Protein AF-A0A935M4R1-F1 (afdb_monomer_lite)

Foldseek 3Di:
DDAWPFQPFLVLLLVDDFDWDKDAFPQKKKAKAFCDDPRHDFPFFWDQWDDDQAQLRQDAAPPVRHTDGHLWTKDKIASDPVLNVQVVCVVPVDPDCPVRNIDMDMFGHRGMFIAGECLDCSCVVSRTDLCLQANDSVSVNSVSNSCCSNCVPGFWHWWQHNGPRGHIMIMGTDGRDVVRLLVLVVVLVVLCVVLVVVPPDPVSVVVVVVSLVSLCSVCVVVVHDDPDSVRSVVVCVVVVSDDDDDDD

Radius of gyration: 20.14 Å; chains: 1; bounding box: 67×37×58 Å

Structure (mmCIF, N/CA/C/O backbone):
data_AF-A0A935M4R1-F1
#
_entry.id   AF-A0A935M4R1-F1
#
loop_
_atom_site.group_PDB
_atom_site.id
_atom_site.type_symbol
_atom_site.label_atom_id
_atom_site.label_alt_id
_atom_site.label_comp_id
_atom_site.label_asym_id
_atom_site.label_entity_id
_atom_site.label_seq_id
_atom_site.pdbx_PDB_ins_code
_atom_site.Cartn_x
_atom_site.Cartn_y
_atom_site.Cartn_z
_atom_site.occupancy
_atom_site.B_iso_or_equiv
_atom_site.auth_seq_id
_atom_site.auth_comp_id
_atom_site.auth_asym_id
_atom_site.auth_atom_id
_atom_site.pdbx_PDB_model_num
ATOM 1 N N . MET A 1 1 ? 23.756 2.280 -0.008 1.00 53.56 1 MET A N 1
ATOM 2 C CA . MET A 1 1 ? 22.535 1.456 -0.166 1.00 53.56 1 MET A CA 1
ATOM 3 C C . MET A 1 1 ? 22.376 1.133 -1.647 1.00 53.56 1 MET A C 1
ATOM 5 O O . MET A 1 1 ? 22.440 2.063 -2.447 1.00 53.56 1 MET A O 1
ATOM 9 N N . ALA A 1 2 ? 22.251 -0.143 -2.021 1.00 60.72 2 ALA A N 1
ATOM 10 C CA . ALA A 1 2 ? 22.110 -0.542 -3.423 1.00 60.72 2 ALA A CA 1
ATOM 11 C C . ALA A 1 2 ? 20.856 0.101 -4.042 1.00 60.72 2 ALA A C 1
ATOM 13 O O . ALA A 1 2 ? 19.785 0.131 -3.429 1.00 60.72 2 ALA A O 1
ATOM 14 N N . LYS A 1 3 ? 20.992 0.673 -5.239 1.00 65.12 3 LYS A N 1
ATOM 15 C CA . LYS A 1 3 ? 19.858 1.213 -5.992 1.00 65.12 3 LYS A CA 1
ATOM 16 C C . LYS A 1 3 ? 19.289 0.058 -6.834 1.00 65.12 3 LYS A C 1
ATOM 18 O O . LYS A 1 3 ? 20.068 -0.490 -7.612 1.00 65.12 3 LYS A O 1
ATOM 23 N N . PRO A 1 4 ? 17.994 -0.310 -6.724 1.00 71.81 4 PRO A N 1
ATOM 24 C CA . PRO A 1 4 ? 17.414 -1.316 -7.626 1.00 71.81 4 PRO A CA 1
ATOM 25 C C . PRO A 1 4 ? 17.609 -0.866 -9.072 1.00 71.81 4 PRO A C 1
ATOM 27 O O . PRO A 1 4 ? 17.628 0.346 -9.268 1.00 71.81 4 PRO A O 1
ATOM 30 N N . PRO A 1 5 ? 17.775 -1.747 -10.069 1.00 85.31 5 PRO A N 1
ATOM 31 C CA . PRO A 1 5 ? 17.855 -1.341 -11.475 1.00 85.31 5 PRO A CA 1
ATOM 32 C C . PRO A 1 5 ? 16.749 -0.334 -11.844 1.00 85.31 5 PRO A C 1
ATOM 34 O O . PRO A 1 5 ? 15.694 -0.343 -11.202 1.00 85.31 5 PRO A O 1
ATOM 37 N N . PRO A 1 6 ? 16.978 0.599 -12.787 1.00 92.00 6 PRO A N 1
ATOM 38 C CA . PRO A 1 6 ? 15.882 1.424 -13.290 1.00 92.00 6 PRO A CA 1
ATOM 39 C C . PRO A 1 6 ? 14.773 0.518 -13.841 1.00 92.00 6 PRO A C 1
ATOM 41 O O . PRO A 1 6 ? 15.064 -0.552 -14.374 1.00 92.00 6 PRO A O 1
ATOM 44 N N . SER A 1 7 ? 13.521 0.939 -13.679 1.00 93.75 7 SER A N 1
ATOM 45 C CA . SER A 1 7 ? 12.396 0.254 -14.312 1.00 93.75 7 SER A CA 1
ATOM 46 C C . SER A 1 7 ? 12.565 0.288 -15.836 1.00 93.75 7 SER A C 1
ATOM 48 O O . SER A 1 7 ? 13.010 1.316 -16.359 1.00 93.75 7 SER A O 1
ATOM 50 N N . PRO A 1 8 ? 12.231 -0.797 -16.557 1.00 94.75 8 PRO A N 1
ATOM 51 C CA . PRO A 1 8 ? 12.276 -0.816 -18.016 1.00 94.75 8 PRO A CA 1
ATOM 52 C C . PRO A 1 8 ? 11.119 -0.024 -18.658 1.00 94.75 8 PRO A C 1
ATOM 54 O O . PRO A 1 8 ? 11.062 0.074 -19.880 1.00 94.75 8 PRO A O 1
ATOM 57 N N . GLY A 1 9 ? 10.213 0.542 -17.851 1.00 96.81 9 GLY A N 1
ATOM 58 C CA . GLY A 1 9 ? 9.034 1.278 -18.302 1.00 96.81 9 GLY A CA 1
ATOM 59 C C . GLY A 1 9 ? 7.798 0.390 -18.444 1.00 96.81 9 GLY A C 1
ATOM 60 O O . GLY A 1 9 ? 7.891 -0.820 -18.666 1.00 96.81 9 GLY A O 1
ATOM 61 N N . ALA A 1 10 ? 6.617 1.000 -18.327 1.00 97.06 10 ALA A N 1
ATOM 62 C CA . ALA A 1 10 ? 5.338 0.290 -18.352 1.00 97.06 10 ALA A CA 1
ATOM 63 C C . ALA A 1 10 ? 5.120 -0.573 -19.609 1.00 97.06 10 ALA A C 1
ATOM 65 O O . ALA A 1 10 ? 4.591 -1.676 -19.509 1.00 97.06 10 ALA A O 1
ATOM 66 N N . GLU A 1 11 ? 5.534 -0.097 -20.786 1.00 97.31 11 GLU A N 1
ATOM 67 C CA . GLU A 1 11 ? 5.369 -0.820 -22.054 1.00 97.31 11 GLU A CA 1
ATOM 68 C C . GLU A 1 11 ? 6.142 -2.144 -22.067 1.00 97.31 11 GLU A C 1
ATOM 70 O O . GLU A 1 11 ? 5.557 -3.194 -22.328 1.00 97.31 11 GLU A O 1
ATOM 75 N N . ALA A 1 12 ? 7.422 -2.119 -21.689 1.00 97.06 12 ALA A N 1
ATOM 76 C CA . ALA A 1 12 ? 8.240 -3.323 -21.586 1.00 97.06 12 ALA A CA 1
ATOM 77 C C . ALA A 1 12 ? 7.690 -4.298 -20.533 1.00 97.06 12 ALA A C 1
ATOM 79 O O . ALA A 1 12 ? 7.717 -5.512 -20.731 1.00 97.06 12 ALA A O 1
ATOM 80 N N . LEU A 1 13 ? 7.143 -3.780 -19.427 1.00 97.38 13 LEU A N 1
ATOM 81 C CA . LEU A 1 13 ? 6.534 -4.610 -18.388 1.00 97.38 13 LEU A CA 1
ATOM 82 C C . LEU A 1 13 ? 5.298 -5.372 -18.885 1.00 97.38 13 LEU A C 1
ATOM 84 O O . LEU A 1 13 ? 5.096 -6.501 -18.450 1.00 97.38 13 LEU A O 1
ATOM 88 N N . ARG A 1 14 ? 4.510 -4.828 -19.826 1.00 96.75 14 ARG A N 1
ATOM 89 C CA . ARG A 1 14 ? 3.327 -5.523 -20.380 1.00 96.75 14 ARG A CA 1
ATOM 90 C C . ARG A 1 14 ? 3.668 -6.819 -21.125 1.00 96.75 14 ARG A C 1
ATOM 92 O O . ARG A 1 14 ? 2.777 -7.637 -21.330 1.00 96.75 14 ARG A O 1
ATOM 99 N N . ALA A 1 15 ? 4.930 -7.030 -21.506 1.00 96.69 15 ALA A N 1
ATOM 100 C CA . ALA A 1 15 ? 5.380 -8.276 -22.126 1.00 96.69 15 ALA A CA 1
ATOM 101 C C . ALA A 1 15 ? 5.453 -9.459 -21.138 1.00 96.69 15 ALA A C 1
ATOM 103 O O . ALA A 1 15 ? 5.579 -10.608 -21.560 1.00 96.69 15 ALA A O 1
ATOM 104 N N . PHE A 1 16 ? 5.380 -9.201 -19.829 1.00 96.44 16 PHE A N 1
ATOM 105 C CA . PHE A 1 16 ? 5.467 -10.226 -18.795 1.00 96.44 16 PHE A CA 1
ATOM 106 C C . PHE A 1 16 ? 4.084 -10.538 -18.223 1.00 96.44 16 PHE A C 1
ATOM 108 O O . PHE A 1 16 ? 3.353 -9.649 -17.790 1.00 96.44 16 PHE A O 1
ATOM 115 N N . ALA A 1 17 ? 3.737 -11.825 -18.157 1.00 95.06 17 ALA A N 1
ATOM 116 C CA . ALA A 1 17 ? 2.541 -12.251 -17.442 1.00 95.06 17 ALA A CA 1
ATOM 117 C C . ALA A 1 17 ? 2.701 -11.958 -15.933 1.00 95.06 17 ALA A C 1
ATOM 119 O O . ALA A 1 17 ? 3.711 -12.376 -15.346 1.00 95.06 17 ALA A O 1
ATOM 120 N N . PRO A 1 18 ? 1.742 -11.258 -15.293 1.00 95.81 18 PRO A N 1
ATOM 121 C CA . PRO A 1 18 ? 1.832 -10.940 -13.875 1.00 95.81 18 PRO A CA 1
ATOM 122 C C . PRO A 1 18 ? 1.695 -12.207 -13.026 1.00 95.81 18 PRO A C 1
ATOM 124 O O . PRO A 1 18 ? 0.811 -13.031 -13.256 1.00 95.81 18 PRO A O 1
ATOM 127 N N . GLU A 1 19 ? 2.544 -12.348 -12.009 1.00 96.38 19 GLU A N 1
ATOM 128 C CA . GLU A 1 19 ? 2.394 -13.389 -10.989 1.00 96.38 19 GLU A CA 1
ATOM 129 C C . GLU A 1 19 ? 1.543 -12.834 -9.848 1.00 96.38 19 GLU A C 1
ATOM 131 O O . GLU A 1 19 ? 1.915 -11.845 -9.216 1.00 96.38 19 GLU A O 1
ATOM 136 N N . LEU A 1 20 ? 0.369 -13.424 -9.624 1.00 96.06 20 LEU A N 1
ATOM 137 C CA . LEU A 1 20 ? -0.613 -12.899 -8.681 1.00 96.06 20 LEU A CA 1
ATOM 138 C C . LEU A 1 20 ? -0.659 -13.736 -7.409 1.00 96.06 20 LEU A C 1
ATOM 140 O O . LEU A 1 20 ? -0.764 -14.961 -7.447 1.00 96.06 20 LEU A O 1
ATOM 144 N N . ARG A 1 21 ? -0.688 -13.043 -6.275 1.00 95.44 21 ARG A N 1
ATOM 145 C CA . ARG A 1 21 ? -1.036 -13.592 -4.972 1.00 95.44 21 ARG A CA 1
ATOM 146 C C . ARG A 1 21 ? -2.445 -13.152 -4.609 1.00 95.44 21 ARG A C 1
ATOM 148 O O . ARG A 1 21 ? -2.718 -11.958 -4.496 1.00 95.44 21 ARG A O 1
ATOM 155 N N . ILE A 1 22 ? -3.327 -14.127 -4.405 1.00 95.69 22 ILE A N 1
ATOM 156 C CA . ILE A 1 22 ? -4.701 -13.866 -3.980 1.00 95.69 22 ILE A CA 1
ATOM 157 C C . ILE A 1 22 ? -4.751 -13.802 -2.457 1.00 95.69 22 ILE A C 1
ATOM 159 O O . ILE A 1 22 ? -4.533 -14.808 -1.779 1.00 95.69 22 ILE A O 1
ATOM 163 N N . LEU A 1 23 ? -5.055 -12.624 -1.918 1.00 93.12 23 LEU A N 1
ATOM 164 C CA . LEU A 1 23 ? -5.421 -12.477 -0.516 1.00 93.12 23 LEU A CA 1
ATOM 165 C C . LEU A 1 23 ? -6.920 -12.743 -0.387 1.00 93.12 23 LEU A C 1
ATOM 167 O O . LEU A 1 23 ? -7.722 -12.024 -0.981 1.00 93.12 23 LEU A O 1
ATOM 171 N N . ARG A 1 24 ? -7.298 -13.778 0.363 1.00 92.94 24 ARG A N 1
ATOM 172 C CA . ARG A 1 24 ? -8.704 -14.180 0.477 1.00 92.94 24 ARG A CA 1
ATOM 173 C C . ARG A 1 24 ? -9.529 -13.154 1.244 1.00 92.94 24 ARG A C 1
ATOM 175 O O . ARG A 1 24 ? -9.039 -12.558 2.210 1.00 92.94 24 ARG A O 1
ATOM 182 N N . ALA A 1 25 ? -10.790 -13.009 0.855 1.00 87.38 25 ALA A N 1
ATOM 183 C CA . ALA A 1 25 ? -11.796 -12.294 1.626 1.00 87.38 25 ALA A CA 1
ATOM 184 C C . ALA A 1 25 ? -11.766 -12.733 3.101 1.00 87.38 25 ALA A C 1
ATOM 186 O O . ALA A 1 25 ? -11.585 -13.911 3.412 1.00 87.38 25 ALA A O 1
ATOM 187 N N . GLY A 1 26 ? -11.918 -11.783 4.022 1.00 80.38 26 GLY A N 1
ATOM 188 C CA . GLY A 1 26 ? -11.858 -12.051 5.461 1.00 80.38 26 GLY A CA 1
ATOM 189 C C . GLY A 1 26 ? -10.446 -12.201 6.039 1.00 80.38 26 GLY A C 1
ATOM 190 O O . GLY A 1 26 ? -10.317 -12.297 7.257 1.00 80.38 26 GLY A O 1
ATOM 191 N N . THR A 1 27 ? -9.382 -12.164 5.224 1.00 84.19 27 THR A N 1
ATOM 192 C CA . THR A 1 27 ? -8.012 -12.139 5.761 1.00 84.19 27 THR A CA 1
ATOM 193 C C . THR A 1 27 ? -7.787 -10.852 6.549 1.00 84.19 27 THR A C 1
ATOM 195 O O . THR A 1 27 ? -7.920 -9.754 6.003 1.00 84.19 27 THR A O 1
ATOM 198 N N . ALA A 1 28 ? -7.431 -10.994 7.826 1.00 80.06 28 ALA A N 1
ATOM 199 C CA . ALA A 1 28 ? -7.139 -9.866 8.695 1.00 80.06 28 ALA A CA 1
ATOM 200 C C . ALA A 1 28 ? -5.877 -9.125 8.231 1.00 80.06 28 ALA A C 1
ATOM 202 O O . ALA A 1 28 ? -4.832 -9.718 7.959 1.00 80.06 28 ALA A O 1
ATOM 203 N N . LEU A 1 29 ? -5.997 -7.806 8.163 1.00 84.94 29 LEU A N 1
ATOM 204 C CA . LEU A 1 29 ? -4.965 -6.859 7.800 1.00 84.94 29 LEU A CA 1
ATOM 205 C C . LEU A 1 29 ? -4.860 -5.797 8.880 1.00 84.94 29 LEU A C 1
ATOM 207 O O . LEU A 1 29 ? -5.858 -5.247 9.333 1.00 84.94 29 LEU A O 1
ATOM 211 N N . ALA A 1 30 ? -3.633 -5.471 9.243 1.00 78.88 30 ALA A N 1
ATOM 212 C CA . ALA A 1 30 ? -3.307 -4.360 10.105 1.00 78.88 30 ALA A CA 1
ATOM 213 C C . ALA A 1 30 ? -2.863 -3.152 9.276 1.00 78.88 30 ALA A C 1
ATOM 215 O O . ALA A 1 30 ? -2.200 -3.283 8.241 1.00 78.88 30 ALA A O 1
ATOM 216 N N . ARG A 1 31 ? -3.188 -1.956 9.762 1.00 84.00 31 ARG A N 1
ATOM 217 C CA . ARG A 1 31 ? -2.673 -0.686 9.251 1.00 84.00 31 ARG A CA 1
ATOM 218 C C . ARG A 1 31 ? -2.425 0.260 10.409 1.00 84.00 31 ARG A C 1
ATOM 220 O O . ARG A 1 31 ? -3.312 0.477 11.229 1.00 84.00 31 ARG A O 1
ATOM 227 N N . ILE A 1 32 ? -1.250 0.885 10.408 1.00 76.81 32 ILE A N 1
ATOM 228 C CA . ILE A 1 32 ? -1.020 2.095 11.194 1.00 76.81 32 ILE A CA 1
ATOM 229 C C . ILE A 1 32 ? -1.266 3.298 10.290 1.00 76.81 32 ILE A C 1
ATOM 231 O O . ILE A 1 32 ? -0.751 3.363 9.171 1.00 76.81 32 ILE A O 1
ATOM 235 N N . TYR A 1 33 ? -2.082 4.231 10.758 1.00 77.69 33 TYR A N 1
ATOM 236 C CA . TYR A 1 33 ? -2.397 5.472 10.064 1.00 77.69 33 TYR A CA 1
ATOM 237 C C . TYR A 1 33 ? -2.296 6.647 11.032 1.00 77.69 33 TYR A C 1
ATOM 239 O O . TYR A 1 33 ? -2.349 6.470 12.244 1.00 77.69 33 TYR A O 1
ATOM 247 N N . PHE A 1 34 ? -2.108 7.842 10.489 1.00 75.88 34 PHE A N 1
ATOM 248 C CA . PHE A 1 34 ? -1.980 9.068 11.267 1.00 75.88 34 PHE A CA 1
ATOM 249 C C . PHE A 1 34 ? -3.257 9.880 11.084 1.00 75.88 34 PHE A C 1
ATOM 251 O O . PHE A 1 34 ? -3.732 10.007 9.952 1.00 75.88 34 PHE A O 1
ATOM 258 N N . THR A 1 35 ? -3.824 10.394 12.173 1.00 70.94 35 THR A N 1
ATOM 259 C CA . THR A 1 35 ? -5.032 11.239 12.130 1.00 70.94 35 THR A CA 1
ATOM 260 C C . THR A 1 35 ? -4.709 12.728 12.092 1.00 70.94 35 THR A C 1
ATOM 262 O O . THR A 1 35 ? -5.615 13.533 11.912 1.00 70.94 35 THR A O 1
ATOM 265 N N . ASP A 1 36 ? -3.434 13.098 12.219 1.00 68.50 36 ASP A N 1
ATOM 266 C CA . ASP A 1 36 ? -2.965 14.483 12.179 1.00 68.50 36 ASP A CA 1
ATOM 267 C C . ASP A 1 36 ? -1.730 14.647 11.262 1.00 68.50 36 ASP A C 1
ATOM 269 O O . ASP A 1 36 ? -1.021 13.691 10.929 1.00 68.50 36 ASP A O 1
ATOM 273 N N . GLY A 1 37 ? -1.473 15.880 10.823 1.00 70.31 37 GLY A N 1
ATOM 274 C CA . GLY A 1 37 ? -0.382 16.264 9.931 1.00 70.31 37 GLY A CA 1
ATOM 275 C C . GLY A 1 37 ? -0.696 16.125 8.435 1.00 70.31 37 GLY A C 1
ATOM 276 O O . GLY A 1 37 ? -1.798 15.790 8.015 1.00 70.31 37 GLY A O 1
ATOM 277 N N . ARG A 1 38 ? 0.311 16.367 7.580 1.00 64.50 38 ARG A N 1
ATOM 278 C CA . ARG A 1 38 ? 0.161 16.403 6.102 1.00 64.50 38 ARG A CA 1
ATOM 279 C C . ARG A 1 38 ? -0.273 15.079 5.452 1.00 64.50 38 ARG A C 1
ATOM 281 O O . ARG A 1 38 ? -0.546 15.056 4.259 1.00 64.50 38 ARG A O 1
ATOM 288 N N . GLY A 1 39 ? -0.274 13.984 6.208 1.00 61.75 39 GLY A N 1
ATOM 289 C CA . GLY A 1 39 ? -0.719 12.660 5.769 1.00 61.75 39 GLY A CA 1
ATOM 290 C C . GLY A 1 39 ? -1.937 12.149 6.535 1.00 61.75 39 GLY A C 1
ATOM 291 O O . GLY A 1 39 ? -2.204 10.948 6.462 1.00 61.75 39 GLY A O 1
ATOM 292 N N . ALA A 1 40 ? -2.620 13.030 7.279 1.00 69.38 40 ALA A N 1
ATOM 293 C CA . ALA A 1 40 ? -3.809 12.699 8.045 1.00 69.38 40 ALA A CA 1
ATOM 294 C C . ALA A 1 40 ? -4.829 11.980 7.159 1.00 69.38 40 ALA A C 1
ATOM 296 O O . ALA A 1 40 ? -5.152 12.416 6.052 1.00 69.38 40 ALA A O 1
ATOM 297 N N . THR A 1 41 ? -5.303 10.834 7.624 1.00 74.50 41 THR A N 1
ATOM 298 C CA . THR A 1 41 ? -6.212 9.986 6.861 1.00 74.50 41 THR A CA 1
ATOM 299 C C . THR A 1 41 ? -7.092 9.174 7.802 1.00 74.50 41 THR A C 1
ATOM 301 O O .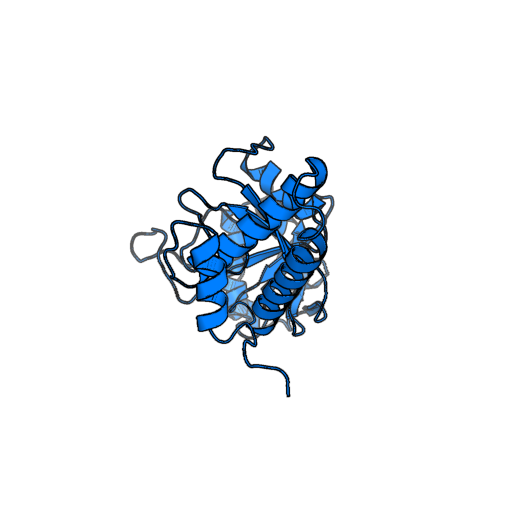 THR A 1 41 ? -6.932 9.212 9.020 1.00 74.50 41 THR A O 1
ATOM 304 N N . ARG A 1 42 ? -8.048 8.442 7.236 1.00 74.50 42 ARG A N 1
ATOM 305 C CA . ARG A 1 42 ? -8.937 7.537 7.975 1.00 74.50 42 ARG A CA 1
ATOM 306 C C . ARG A 1 42 ? -8.447 6.106 7.808 1.00 74.50 42 ARG A C 1
ATOM 308 O O . ARG A 1 42 ? -7.794 5.787 6.812 1.00 74.50 42 ARG A O 1
ATOM 315 N N . TRP A 1 43 ? -8.807 5.230 8.742 1.00 73.12 43 TRP A N 1
ATOM 316 C CA . TRP A 1 43 ? -8.427 3.815 8.690 1.00 73.12 43 TRP A CA 1
ATOM 317 C C . TRP A 1 43 ? -8.815 3.151 7.357 1.00 73.12 43 TRP A C 1
ATOM 319 O O . TRP A 1 43 ? -8.020 2.406 6.778 1.00 73.12 43 TRP A O 1
ATOM 329 N N . ASN A 1 44 ? -9.994 3.500 6.834 1.00 75.75 44 ASN A N 1
ATOM 330 C CA . ASN A 1 44 ? -10.568 3.011 5.582 1.00 75.75 44 ASN A CA 1
ATOM 331 C C . ASN A 1 44 ? -10.263 3.908 4.370 1.00 75.75 44 ASN A C 1
ATOM 333 O O . ASN A 1 44 ? -10.598 3.550 3.244 1.00 75.75 44 ASN A O 1
ATOM 337 N N . ALA A 1 45 ? -9.641 5.073 4.553 1.00 81.25 45 ALA A N 1
ATOM 338 C CA . ALA A 1 45 ? -9.386 5.973 3.436 1.00 81.25 45 ALA A CA 1
ATOM 339 C C . ALA A 1 45 ? -8.156 5.531 2.640 1.00 81.25 45 ALA A C 1
ATOM 341 O O . ALA A 1 45 ? -7.065 5.312 3.186 1.00 81.25 45 ALA A O 1
ATOM 342 N N . PHE A 1 46 ? -8.338 5.463 1.325 1.00 88.38 46 PHE A N 1
ATOM 343 C CA . PHE A 1 46 ? -7.244 5.384 0.376 1.00 88.38 46 PHE A CA 1
ATOM 344 C C . PHE A 1 46 ? -6.791 6.805 0.067 1.00 88.38 46 PHE A C 1
ATOM 346 O O . PHE A 1 46 ? -7.596 7.673 -0.272 1.00 88.38 46 PHE A O 1
ATOM 353 N N . ARG A 1 47 ? -5.493 7.057 0.207 1.00 90.31 47 ARG A N 1
ATOM 354 C CA . ARG A 1 47 ? -4.928 8.379 -0.058 1.00 90.31 47 ARG A CA 1
ATOM 355 C C . ARG A 1 47 ? -4.899 8.633 -1.567 1.00 90.31 47 ARG A C 1
ATOM 357 O O . ARG A 1 47 ? -4.423 7.765 -2.296 1.00 90.31 47 ARG A O 1
ATOM 364 N N . ARG A 1 48 ? -5.351 9.826 -1.966 1.00 91.44 48 ARG A N 1
ATOM 365 C CA . ARG A 1 48 ? -5.333 10.361 -3.342 1.00 91.44 48 ARG A CA 1
ATOM 366 C C . ARG A 1 48 ? -4.289 11.453 -3.594 1.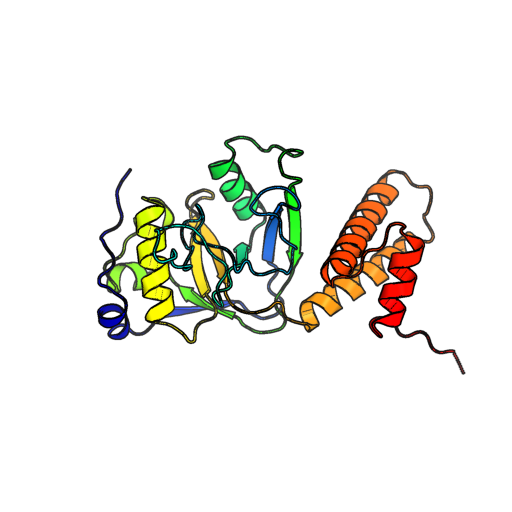00 91.44 48 ARG A C 1
ATOM 368 O O . ARG A 1 48 ? -3.908 11.721 -4.729 1.00 91.44 48 ARG A O 1
ATOM 375 N N . PHE A 1 49 ? -3.805 12.084 -2.527 1.00 91.31 49 PHE A N 1
ATOM 376 C CA . PHE A 1 49 ? -2.737 13.074 -2.599 1.00 91.31 49 PHE A CA 1
ATOM 377 C C . PHE A 1 49 ? -1.364 12.406 -2.675 1.00 91.31 49 PHE A C 1
ATOM 379 O O . PHE A 1 49 ? -1.004 11.657 -1.764 1.00 91.31 49 PHE A O 1
ATOM 386 N N . GLY A 1 50 ? -0.543 12.711 -3.678 1.00 92.81 50 GLY A N 1
ATOM 387 C CA . GLY A 1 50 ? 0.822 12.189 -3.786 1.00 92.81 50 GLY A CA 1
ATOM 388 C C . GLY A 1 50 ? 1.592 12.733 -4.995 1.00 92.81 50 GLY A C 1
ATOM 389 O O . GLY A 1 50 ? 1.079 13.598 -5.694 1.00 92.8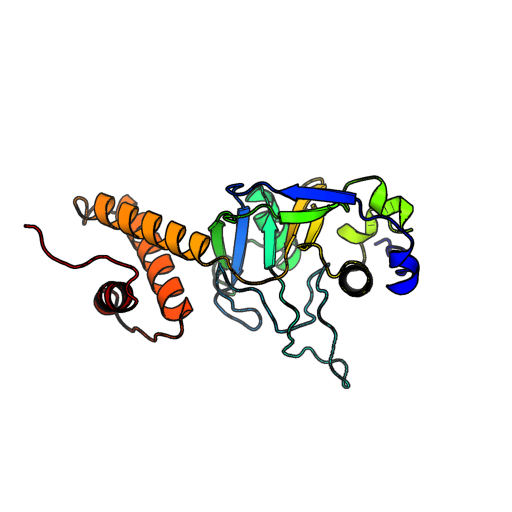1 50 GLY A O 1
ATOM 390 N N . PRO A 1 51 ? 2.820 12.253 -5.259 1.00 93.56 51 PRO A N 1
ATOM 391 C CA . PRO A 1 51 ? 3.559 11.244 -4.504 1.00 93.56 51 PRO A CA 1
ATOM 392 C C . PRO A 1 51 ? 4.180 11.786 -3.214 1.00 93.56 51 PRO A C 1
ATOM 394 O O . PRO A 1 51 ? 4.655 12.914 -3.142 1.00 93.56 51 PRO A O 1
ATOM 397 N N . LEU A 1 52 ? 4.226 10.941 -2.189 1.00 89.25 52 LEU A N 1
ATOM 398 C CA . LEU A 1 52 ? 4.900 11.181 -0.917 1.00 89.25 52 LEU A CA 1
ATOM 399 C C . LEU A 1 52 ? 6.129 10.264 -0.772 1.00 89.25 52 LEU A C 1
ATOM 401 O O . LEU A 1 52 ? 6.611 9.638 -1.717 1.00 89.25 52 LEU A O 1
ATOM 405 N N . GLY A 1 53 ? 6.687 10.203 0.438 1.00 85.81 53 GLY A N 1
ATOM 406 C CA . GLY A 1 53 ? 7.924 9.483 0.729 1.00 85.81 53 GLY A CA 1
ATOM 407 C C . GLY A 1 53 ? 7.848 7.955 0.641 1.00 85.81 53 GLY A C 1
ATOM 408 O O . GLY A 1 53 ? 8.909 7.334 0.618 1.00 85.81 53 GLY A O 1
ATOM 409 N N . SER A 1 54 ? 6.665 7.337 0.581 1.00 88.31 54 SER A N 1
ATOM 410 C CA . SER A 1 54 ? 6.512 5.873 0.582 1.00 88.31 54 SER A CA 1
ATOM 411 C C . SER A 1 54 ? 7.146 5.198 -0.644 1.00 88.31 54 SER A C 1
ATOM 413 O O . SER A 1 54 ? 7.298 5.808 -1.700 1.00 88.31 54 SER A O 1
ATOM 415 N N . ARG A 1 55 ? 7.561 3.931 -0.490 1.00 90.81 55 ARG A N 1
ATOM 416 C CA . ARG A 1 55 ? 8.289 3.162 -1.520 1.00 90.81 55 ARG A CA 1
ATOM 417 C C . ARG A 1 55 ? 7.443 2.893 -2.746 1.00 90.81 55 ARG A C 1
ATOM 419 O O . ARG A 1 55 ? 7.856 3.217 -3.844 1.00 90.81 55 ARG A O 1
ATOM 426 N N . PHE A 1 56 ? 6.264 2.330 -2.533 1.00 94.50 56 PHE A N 1
ATOM 427 C CA . PHE A 1 56 ? 5.380 1.927 -3.618 1.00 94.50 56 PHE A CA 1
ATOM 428 C C . PHE A 1 56 ? 4.318 2.980 -3.923 1.00 94.50 56 PHE A C 1
ATOM 430 O O . PHE A 1 56 ? 3.198 2.648 -4.298 1.00 94.50 56 PHE A O 1
ATOM 437 N N . ASP A 1 57 ? 4.648 4.255 -3.724 1.00 94.50 57 ASP A N 1
ATOM 438 C CA . ASP A 1 57 ? 3.735 5.331 -4.070 1.00 94.50 57 ASP A CA 1
ATOM 439 C C . ASP A 1 57 ? 3.682 5.498 -5.591 1.00 94.50 57 ASP A C 1
ATOM 441 O O . ASP A 1 57 ? 4.657 5.939 -6.195 1.00 94.50 57 ASP A O 1
ATOM 445 N N . HIS A 1 58 ? 2.563 5.100 -6.195 1.00 95.25 58 HIS A N 1
ATOM 446 C CA . HIS A 1 58 ? 2.353 5.142 -7.641 1.00 95.25 58 HIS A CA 1
ATOM 447 C C . HIS A 1 58 ? 1.753 6.470 -8.124 1.00 95.25 58 HIS A C 1
ATOM 449 O O . HIS A 1 58 ? 1.500 6.614 -9.318 1.00 95.25 58 HIS A O 1
ATOM 455 N N . HIS A 1 59 ? 1.497 7.431 -7.231 1.00 95.50 59 HIS A N 1
ATOM 456 C CA . HIS A 1 59 ? 1.073 8.777 -7.618 1.00 95.50 59 HIS A CA 1
ATOM 457 C C . HIS A 1 59 ? 2.142 9.459 -8.481 1.00 95.50 59 HIS A C 1
ATOM 459 O O . HIS A 1 59 ? 3.342 9.233 -8.292 1.00 95.50 59 HIS A O 1
ATOM 465 N N . VAL A 1 60 ? 1.716 10.312 -9.411 1.00 95.62 60 VAL A N 1
ATOM 466 C CA . VAL A 1 60 ? 2.613 11.078 -10.291 1.00 95.62 60 VAL A CA 1
ATOM 467 C C . VAL A 1 60 ? 2.667 12.541 -9.849 1.00 95.62 60 VAL A C 1
ATOM 469 O O . VAL A 1 60 ? 1.657 13.059 -9.380 1.00 95.62 60 VAL A O 1
ATOM 472 N N . PRO A 1 61 ? 3.829 13.210 -9.898 1.00 94.56 61 PRO A N 1
ATOM 473 C CA . PRO A 1 61 ? 3.891 14.629 -9.568 1.00 94.56 61 PRO A CA 1
ATOM 474 C C . PRO A 1 61 ? 3.156 15.464 -10.625 1.00 94.56 61 PRO A C 1
ATOM 476 O O . PRO A 1 61 ? 2.987 15.032 -11.766 1.00 94.56 61 PRO A O 1
ATOM 479 N N . ASP A 1 62 ? 2.748 16.675 -10.257 1.00 94.62 62 ASP A N 1
ATOM 480 C CA . ASP A 1 62 ? 2.198 17.639 -11.205 1.00 94.62 62 ASP A CA 1
ATOM 481 C C . ASP A 1 62 ? 3.273 18.213 -12.155 1.00 94.62 62 ASP A C 1
ATOM 483 O O . ASP A 1 62 ? 4.453 17.850 -12.113 1.00 94.62 62 ASP A O 1
ATOM 487 N N . ARG A 1 63 ? 2.873 19.160 -13.015 1.00 93.75 63 ARG A N 1
ATOM 488 C CA . ARG A 1 63 ? 3.766 19.809 -13.996 1.00 93.75 63 ARG A CA 1
ATOM 489 C C . ARG A 1 63 ? 4.944 20.564 -13.365 1.00 93.75 63 ARG A C 1
ATOM 491 O O . ARG A 1 63 ? 5.925 20.818 -14.054 1.00 93.75 63 ARG A O 1
ATOM 498 N N . THR A 1 64 ? 4.847 20.937 -12.091 1.00 94.38 64 THR A N 1
ATOM 499 C CA . THR A 1 64 ? 5.900 21.631 -11.334 1.00 94.38 64 THR A CA 1
ATOM 500 C C . THR A 1 64 ? 6.797 20.666 -10.555 1.00 94.38 64 THR A C 1
ATOM 502 O O . THR A 1 64 ? 7.785 21.085 -9.955 1.00 94.38 64 THR A O 1
ATOM 505 N N . GLY A 1 65 ? 6.481 19.367 -10.573 1.00 92.00 65 GLY A N 1
ATOM 506 C CA . GLY A 1 65 ? 7.158 18.354 -9.772 1.00 92.00 65 GLY A CA 1
ATOM 507 C C . GLY A 1 65 ? 6.588 18.205 -8.356 1.00 92.00 65 GLY A C 1
ATOM 508 O O . GLY A 1 65 ? 7.161 17.461 -7.555 1.00 92.00 65 GLY A O 1
ATOM 509 N N . ALA A 1 66 ? 5.489 18.891 -8.028 1.00 93.12 66 ALA A N 1
ATOM 510 C CA . ALA A 1 66 ? 4.894 18.884 -6.697 1.00 93.12 66 ALA A CA 1
ATOM 511 C C . ALA A 1 66 ? 3.863 17.749 -6.522 1.00 93.12 66 ALA A C 1
ATOM 513 O O . ALA A 1 66 ? 3.275 17.282 -7.502 1.00 93.12 66 ALA A O 1
ATOM 514 N N . PRO A 1 67 ? 3.623 17.279 -5.282 1.00 93.62 67 PRO A N 1
ATOM 515 C CA . PRO A 1 67 ? 2.520 16.368 -4.997 1.00 93.62 67 PRO A CA 1
ATOM 516 C C . PRO A 1 67 ? 1.155 17.037 -5.222 1.00 93.62 67 PRO A C 1
ATOM 518 O O . PRO A 1 67 ? 0.973 18.205 -4.878 1.00 93.62 67 PRO A O 1
ATOM 521 N N . CYS A 1 68 ? 0.187 16.283 -5.735 1.00 94.00 68 CYS A N 1
ATOM 522 C CA . CYS A 1 68 ? -1.158 16.752 -6.065 1.00 94.00 68 CYS A CA 1
ATOM 523 C C . CYS A 1 68 ? -2.230 15.681 -5.784 1.00 94.00 68 CYS A C 1
ATOM 525 O O . CYS A 1 68 ? -1.912 14.502 -5.607 1.00 94.00 68 CYS A O 1
ATOM 527 N N . GLU A 1 69 ? -3.498 16.102 -5.727 1.00 92.81 69 GLU A N 1
ATOM 528 C CA . GLU A 1 69 ? -4.676 15.216 -5.686 1.00 92.81 69 GLU A CA 1
ATOM 529 C C . GLU A 1 69 ? -4.916 14.547 -7.048 1.00 92.81 69 GLU A C 1
ATOM 531 O O . GLU A 1 69 ? -4.755 15.184 -8.091 1.00 92.81 69 GLU A O 1
ATOM 536 N N . GLN A 1 70 ? -5.266 13.256 -7.040 1.00 92.44 70 GLN A N 1
ATOM 537 C CA . GLN A 1 70 ? -5.359 12.405 -8.235 1.00 92.44 70 GLN A CA 1
ATOM 538 C C . GLN A 1 70 ? -6.427 11.311 -8.063 1.00 92.44 70 GLN A C 1
ATOM 540 O O . GLN A 1 70 ? -6.800 10.963 -6.948 1.00 92.44 70 GLN A O 1
ATOM 545 N N . GLU A 1 71 ? -6.847 10.679 -9.162 1.00 90.94 71 GLU A N 1
ATOM 546 C CA . GLU A 1 71 ? -7.713 9.480 -9.123 1.00 90.94 71 GLU A CA 1
ATOM 547 C C . GLU A 1 71 ? -6.991 8.227 -8.597 1.00 90.94 71 GLU A C 1
ATOM 549 O O . GLU A 1 71 ? -7.608 7.236 -8.195 1.00 90.94 71 GLU A O 1
ATOM 554 N N . ARG A 1 72 ? -5.654 8.260 -8.585 1.00 92.19 72 ARG A N 1
ATOM 555 C CA . ARG A 1 72 ? -4.831 7.207 -7.988 1.00 92.19 72 ARG A CA 1
ATOM 556 C C . ARG A 1 72 ? -5.142 7.120 -6.503 1.00 92.19 72 ARG A C 1
ATOM 558 O O . ARG A 1 72 ? -5.274 8.125 -5.824 1.00 92.19 72 ARG A O 1
ATOM 565 N N . THR A 1 73 ? -5.284 5.903 -6.005 1.00 92.38 73 THR A N 1
ATOM 566 C CA . THR A 1 73 ? -5.668 5.634 -4.620 1.00 92.38 73 THR A CA 1
ATOM 567 C C . THR A 1 73 ? -4.718 4.618 -4.034 1.00 92.38 73 THR A C 1
ATOM 569 O O . THR A 1 73 ? -4.373 3.630 -4.679 1.00 92.38 73 THR A O 1
ATOM 572 N N . ILE A 1 74 ? -4.269 4.854 -2.804 1.00 92.56 74 ILE A N 1
ATOM 573 C CA . ILE A 1 74 ? -3.285 3.983 -2.166 1.00 92.56 74 ILE A CA 1
ATOM 574 C C . ILE A 1 74 ? -3.575 3.763 -0.683 1.00 92.56 74 ILE A C 1
ATOM 576 O O . ILE A 1 74 ? -3.816 4.706 0.076 1.00 92.56 74 ILE A O 1
ATOM 580 N N . LEU A 1 75 ? -3.493 2.505 -0.264 1.00 91.69 75 LEU A N 1
ATOM 581 C CA . LEU A 1 75 ? -3.580 2.078 1.124 1.00 91.69 75 LEU A CA 1
ATOM 582 C C . LEU A 1 75 ? -2.457 1.081 1.410 1.00 91.69 75 LEU A C 1
ATOM 584 O O . LEU A 1 75 ? -2.258 0.132 0.658 1.00 91.69 75 LEU A O 1
ATOM 588 N N . TYR A 1 76 ? -1.729 1.297 2.505 1.00 91.94 76 TYR A N 1
ATOM 589 C CA . TYR A 1 76 ? -0.702 0.374 2.991 1.00 91.94 76 TYR A CA 1
ATOM 590 C C . TYR A 1 76 ? -1.248 -0.446 4.153 1.00 91.94 76 TYR A C 1
ATOM 592 O O . TYR A 1 76 ? -1.860 0.113 5.064 1.00 91.94 76 TYR A O 1
ATOM 600 N N . ALA A 1 77 ? -0.997 -1.750 4.123 1.00 90.69 77 ALA A N 1
ATOM 601 C CA . ALA A 1 77 ? -1.374 -2.674 5.181 1.00 90.69 77 ALA A CA 1
ATOM 602 C C . ALA A 1 77 ? -0.378 -3.841 5.261 1.00 90.69 77 ALA A C 1
ATOM 604 O O . ALA A 1 77 ? 0.472 -4.021 4.386 1.00 90.69 77 ALA A O 1
ATOM 605 N N . ALA A 1 78 ? -0.484 -4.648 6.308 1.00 86.50 78 ALA A N 1
ATOM 606 C CA . ALA A 1 78 ? 0.243 -5.905 6.421 1.00 86.50 78 ALA A CA 1
ATOM 607 C C . ALA A 1 78 ? -0.618 -6.968 7.102 1.00 86.50 78 ALA A C 1
ATOM 609 O O . ALA A 1 78 ? -1.546 -6.645 7.836 1.00 86.50 78 ALA A O 1
ATOM 610 N N . VAL A 1 79 ? -0.289 -8.240 6.886 1.00 80.25 79 VAL A N 1
ATOM 611 C CA . VAL A 1 79 ? -0.984 -9.362 7.546 1.00 80.25 79 VAL A CA 1
ATOM 612 C C . VAL A 1 79 ? -0.609 -9.448 9.031 1.00 80.25 79 VAL A C 1
ATOM 614 O O . VAL A 1 79 ? -1.412 -9.859 9.861 1.00 80.25 79 VAL A O 1
ATOM 617 N N . HIS A 1 80 ? 0.602 -9.012 9.384 1.00 73.31 80 HIS A N 1
ATOM 618 C CA . HIS A 1 80 ? 1.098 -9.019 10.759 1.00 73.31 80 HIS A CA 1
ATOM 619 C C . HIS A 1 80 ? 1.279 -7.592 11.274 1.00 73.31 80 HIS A C 1
ATOM 621 O O . HIS A 1 80 ? 1.947 -6.782 10.625 1.00 73.31 80 HIS A O 1
ATOM 627 N N . ILE A 1 81 ? 0.742 -7.311 12.464 1.00 72.12 81 ILE A N 1
ATOM 628 C CA . ILE A 1 81 ? 0.849 -6.006 13.138 1.00 72.12 81 ILE A CA 1
ATOM 629 C C . ILE A 1 81 ? 2.317 -5.590 13.299 1.00 72.12 81 ILE A C 1
ATOM 631 O O . ILE A 1 81 ? 2.657 -4.438 13.026 1.00 72.12 81 ILE A O 1
ATOM 635 N N . ASP A 1 82 ? 3.199 -6.530 13.644 1.00 69.25 82 ASP A N 1
ATOM 636 C CA . ASP A 1 82 ? 4.635 -6.277 13.828 1.00 69.25 82 ASP A CA 1
ATOM 637 C C . ASP A 1 82 ? 5.288 -5.700 12.565 1.00 69.25 82 ASP A C 1
ATOM 639 O O . ASP A 1 82 ? 6.158 -4.834 12.644 1.00 69.25 82 ASP A O 1
ATOM 643 N N . THR A 1 83 ? 4.802 -6.095 11.383 1.00 72.62 83 THR A N 1
ATOM 644 C CA . THR A 1 83 ? 5.257 -5.537 10.104 1.00 72.62 83 THR A CA 1
ATOM 645 C C . THR A 1 83 ? 4.856 -4.070 9.968 1.00 72.62 83 THR A C 1
ATOM 647 O O . THR A 1 83 ? 5.669 -3.250 9.544 1.00 72.62 83 THR A O 1
ATOM 650 N N . CYS A 1 84 ? 3.634 -3.700 10.367 1.00 69.44 84 CYS A N 1
ATOM 651 C CA . CYS A 1 84 ? 3.201 -2.301 10.368 1.00 69.44 84 CYS A CA 1
ATOM 652 C C . CYS A 1 84 ? 4.039 -1.456 11.332 1.00 69.44 84 CYS A C 1
ATOM 654 O O . CYS A 1 84 ? 4.482 -0.366 10.967 1.00 69.44 84 CYS A O 1
ATOM 656 N N . VAL A 1 85 ? 4.282 -1.965 12.544 1.00 68.56 85 VAL A N 1
ATOM 657 C CA . VAL A 1 85 ? 5.091 -1.277 13.559 1.00 68.56 85 VAL A CA 1
ATOM 658 C C . VAL A 1 85 ? 6.523 -1.079 13.060 1.00 68.56 85 VAL A C 1
ATOM 660 O O . VAL A 1 85 ? 7.048 0.032 13.137 1.00 68.56 85 VAL A O 1
ATOM 663 N N . ALA A 1 86 ? 7.140 -2.117 12.491 1.00 69.88 86 ALA A N 1
ATOM 664 C CA . ALA A 1 86 ? 8.502 -2.059 11.967 1.00 69.88 86 ALA A CA 1
ATOM 665 C C . ALA A 1 86 ? 8.652 -1.048 10.810 1.00 69.88 86 ALA A C 1
ATOM 667 O O . ALA A 1 86 ? 9.636 -0.306 10.749 1.00 69.88 86 ALA A O 1
ATOM 668 N N . GLU A 1 87 ? 7.668 -0.967 9.910 1.00 73.12 87 GLU A N 1
ATOM 669 C CA . GLU A 1 87 ? 7.663 -0.001 8.802 1.00 73.12 87 GLU A CA 1
ATOM 670 C C . GLU A 1 87 ? 7.500 1.451 9.292 1.00 73.12 87 GLU A C 1
ATOM 672 O O . GLU A 1 87 ? 8.196 2.346 8.803 1.00 73.12 87 GLU A O 1
ATOM 677 N N . VAL A 1 88 ? 6.655 1.702 10.299 1.00 68.62 88 VAL A N 1
ATOM 678 C CA . VAL A 1 88 ? 6.529 3.037 10.920 1.00 68.62 88 VAL A CA 1
ATOM 679 C C . VAL A 1 88 ? 7.820 3.422 11.642 1.00 68.62 88 VAL A C 1
ATOM 681 O O . VAL A 1 88 ? 8.334 4.527 11.450 1.00 68.62 88 VAL A O 1
ATOM 684 N N . LEU A 1 89 ? 8.408 2.485 12.391 1.00 62.28 89 LEU A N 1
ATOM 685 C CA . LEU A 1 89 ? 9.691 2.663 13.071 1.00 62.28 89 LEU A CA 1
ATOM 686 C C . LEU A 1 89 ? 10.829 3.038 12.118 1.00 62.28 89 LEU A C 1
ATOM 688 O O . LEU A 1 89 ? 11.675 3.861 12.472 1.00 62.28 89 LEU A O 1
ATOM 692 N N . GLN A 1 90 ? 10.846 2.493 10.897 1.00 64.38 90 GLN A N 1
ATOM 693 C CA . GLN A 1 90 ? 11.827 2.874 9.874 1.00 64.38 90 GLN A CA 1
ATOM 694 C C . GLN A 1 90 ? 11.764 4.365 9.531 1.00 64.38 90 GLN A C 1
ATOM 696 O O . GLN A 1 90 ? 12.787 4.969 9.200 1.00 64.38 90 GLN A O 1
ATOM 701 N N . GLN A 1 91 ? 10.565 4.949 9.553 1.00 60.03 91 GLN A N 1
ATOM 702 C CA . GLN A 1 91 ? 10.346 6.340 9.173 1.00 60.03 91 GLN A CA 1
ATOM 703 C C . GLN A 1 91 ? 10.644 7.295 10.328 1.00 60.03 91 GLN A C 1
ATOM 705 O O . GLN A 1 91 ? 11.310 8.311 10.128 1.00 60.03 91 GLN A O 1
ATOM 710 N N . THR A 1 92 ? 10.185 6.968 11.534 1.00 57.12 92 THR A N 1
ATOM 711 C CA . THR A 1 92 ? 10.244 7.866 12.697 1.00 57.12 92 THR A CA 1
ATOM 712 C C . THR A 1 92 ? 11.480 7.648 13.572 1.00 57.12 92 THR A C 1
ATOM 714 O O . THR A 1 92 ? 11.802 8.504 14.394 1.00 57.12 92 THR A O 1
ATOM 717 N N . ARG A 1 93 ? 12.185 6.515 13.415 1.00 56.12 93 ARG A N 1
ATOM 718 C CA . ARG A 1 93 ? 13.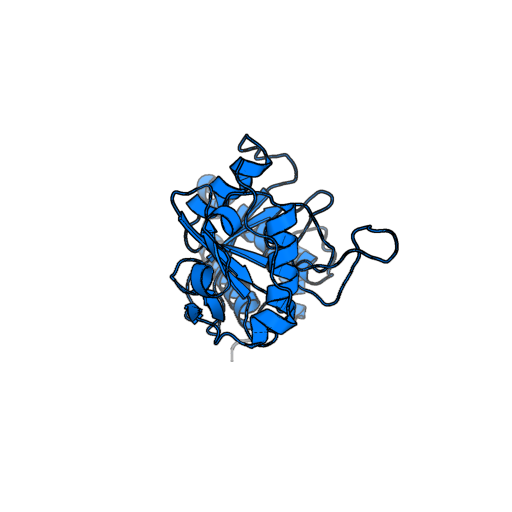314 6.047 14.252 1.00 56.12 93 ARG A CA 1
ATOM 719 C C . ARG A 1 93 ? 13.008 5.941 15.759 1.00 56.12 93 ARG A C 1
ATOM 721 O O . ARG A 1 93 ? 13.917 5.669 16.539 1.00 56.12 93 ARG A O 1
ATOM 728 N N . ARG A 1 94 ? 11.745 6.124 16.163 1.00 54.59 94 ARG A N 1
ATOM 729 C CA . ARG A 1 94 ? 11.184 5.966 17.517 1.00 54.59 94 ARG A CA 1
ATOM 730 C C . ARG A 1 94 ? 9.690 5.646 17.412 1.00 54.59 94 ARG A C 1
ATOM 732 O O . ARG A 1 94 ? 9.019 6.208 16.547 1.00 54.59 94 ARG A O 1
ATOM 739 N N . VAL A 1 95 ? 9.154 4.799 18.299 1.00 51.00 95 VAL A N 1
ATOM 740 C CA . VAL A 1 95 ? 7.693 4.689 18.475 1.00 51.00 95 VAL A CA 1
ATOM 741 C C . VAL A 1 95 ? 7.244 5.935 19.230 1.00 51.00 95 VAL A C 1
ATOM 743 O O . VAL A 1 95 ? 7.236 5.966 20.457 1.00 51.00 95 VAL A O 1
ATOM 746 N N . ASP A 1 96 ? 6.953 6.997 18.490 1.00 53.00 96 ASP A N 1
ATOM 747 C CA . ASP A 1 96 ? 6.347 8.198 19.046 1.00 53.00 96 ASP A CA 1
ATOM 748 C C . ASP A 1 96 ? 4.828 8.018 19.005 1.00 53.00 96 ASP A C 1
ATOM 750 O O . ASP A 1 96 ? 4.234 7.958 17.931 1.00 53.00 96 ASP A O 1
ATOM 754 N N . ARG A 1 97 ? 4.220 7.846 20.182 1.00 52.69 97 ARG A N 1
ATOM 755 C CA . ARG A 1 97 ? 2.782 7.580 20.331 1.00 52.69 97 ARG A CA 1
ATOM 756 C C . ARG A 1 97 ? 1.927 8.846 20.259 1.00 52.69 97 ARG A C 1
ATOM 758 O O . ARG A 1 97 ? 0.709 8.730 20.295 1.00 52.69 97 ARG A O 1
ATOM 765 N N . THR A 1 98 ? 2.534 10.031 20.196 1.00 53.78 98 THR A N 1
ATOM 766 C CA . THR A 1 98 ? 1.811 11.311 20.224 1.00 53.78 98 THR A CA 1
ATOM 767 C C . THR A 1 98 ? 1.984 12.085 18.924 1.00 53.78 98 THR A C 1
ATOM 769 O O . THR A 1 98 ? 1.036 12.704 18.441 1.00 53.78 98 THR A O 1
ATOM 772 N N . ARG A 1 99 ? 3.159 12.017 18.290 1.00 55.16 99 ARG A N 1
ATOM 773 C CA . ARG A 1 99 ? 3.431 12.743 17.046 1.00 55.16 99 ARG A CA 1
ATOM 774 C C . ARG A 1 99 ? 2.603 12.212 15.871 1.00 55.16 99 ARG A C 1
ATOM 776 O O . ARG A 1 99 ? 2.812 11.098 15.399 1.00 55.16 99 ARG A O 1
ATOM 783 N N . GLY A 1 100 ? 1.704 13.058 15.364 1.00 57.25 100 GLY A N 1
ATOM 784 C CA . GLY A 1 100 ? 0.785 12.738 14.265 1.00 57.25 100 GLY A CA 1
ATOM 785 C C . GLY A 1 100 ? -0.410 11.873 14.677 1.00 57.25 100 GLY A C 1
ATOM 786 O O . GLY A 1 100 ? -1.132 11.420 13.792 1.00 57.25 100 GLY A O 1
ATOM 787 N N . ALA A 1 101 ? -0.586 11.631 15.987 1.00 69.12 101 ALA A N 1
ATOM 788 C CA . ALA A 1 101 ? -1.621 10.774 16.565 1.00 69.12 101 ALA A CA 1
ATOM 789 C C . ALA A 1 101 ? -1.752 9.438 15.798 1.00 69.12 101 ALA A C 1
ATOM 791 O O . ALA A 1 101 ? -2.678 9.266 15.007 1.00 69.12 101 ALA A O 1
ATOM 792 N N . PRO A 1 102 ? -0.778 8.515 15.929 1.00 66.62 102 PRO A N 1
ATOM 793 C CA . PRO A 1 102 ? -0.816 7.243 15.220 1.00 66.62 102 PRO A CA 1
ATOM 794 C C . PRO A 1 102 ? -1.872 6.303 15.810 1.00 66.62 102 PRO A C 1
ATOM 796 O O . PRO A 1 102 ? -1.887 6.040 17.011 1.00 66.62 102 PRO A O 1
ATOM 799 N N . TRP A 1 103 ? -2.682 5.714 14.937 1.00 70.25 103 TRP A N 1
ATOM 800 C CA . TRP A 1 103 ? -3.710 4.734 15.272 1.00 70.25 103 TRP A CA 1
ATOM 801 C C . TRP A 1 103 ? -3.457 3.413 14.562 1.00 70.25 103 TRP A C 1
ATOM 803 O O . TRP A 1 103 ? -2.997 3.386 13.420 1.00 70.25 103 TRP A O 1
ATOM 813 N N . LEU A 1 104 ? -3.801 2.314 15.231 1.00 69.56 104 LEU A N 1
ATOM 814 C CA . LEU A 1 104 ? -3.810 0.971 14.662 1.00 69.56 104 LEU A CA 1
ATOM 815 C C . LEU A 1 104 ? -5.250 0.577 14.331 1.00 69.56 104 LEU A C 1
ATOM 817 O O . LEU A 1 104 ? -6.119 0.627 15.195 1.00 69.56 104 LEU A O 1
ATOM 821 N N . ALA A 1 105 ? -5.484 0.140 13.099 1.00 74.00 105 ALA A N 1
ATOM 822 C CA . ALA A 1 105 ? -6.717 -0.520 12.697 1.00 74.00 105 ALA A CA 1
ATOM 823 C C . ALA A 1 105 ? -6.414 -1.945 12.238 1.00 74.00 105 ALA A C 1
ATOM 825 O O . ALA A 1 105 ? -5.422 -2.177 11.541 1.00 74.00 105 ALA A O 1
ATOM 826 N N . VAL A 1 106 ? -7.293 -2.876 12.600 1.00 74.19 106 VAL A N 1
ATOM 827 C CA . VAL A 1 106 ? -7.316 -4.235 12.057 1.00 74.19 106 VAL A CA 1
ATOM 828 C C . VAL A 1 106 ? -8.633 -4.404 11.329 1.00 74.19 106 VAL A C 1
ATOM 830 O O . VAL A 1 106 ? -9.677 -4.199 11.930 1.00 74.19 106 VAL A O 1
ATOM 833 N N . PHE A 1 107 ? -8.574 -4.748 10.048 1.00 77.75 107 PHE A N 1
ATOM 834 C CA . PHE A 1 107 ? -9.733 -4.884 9.175 1.00 77.75 107 PHE A CA 1
ATOM 835 C C . PHE A 1 107 ? -9.522 -6.027 8.182 1.00 77.75 107 PHE A C 1
ATOM 837 O O . PHE A 1 107 ? -8.435 -6.579 8.081 1.00 77.75 107 PHE A O 1
ATOM 844 N N . ALA A 1 108 ? -10.547 -6.393 7.423 1.00 82.12 108 ALA A N 1
ATOM 845 C CA . ALA A 1 108 ? -10.438 -7.379 6.352 1.00 82.12 108 ALA A CA 1
ATOM 846 C C . ALA A 1 108 ? -11.279 -6.921 5.164 1.00 82.12 108 ALA A C 1
ATOM 848 O O . ALA A 1 108 ? -12.301 -6.283 5.380 1.00 82.12 108 ALA A O 1
ATOM 849 N N . PHE A 1 109 ? -10.882 -7.249 3.933 1.00 83.00 109 PHE A N 1
ATOM 850 C CA . PHE A 1 109 ? -11.713 -7.004 2.747 1.00 83.00 109 PHE A CA 1
ATOM 851 C C . PHE A 1 109 ? -12.820 -8.059 2.629 1.00 83.00 109 PHE A C 1
ATOM 853 O O . PHE A 1 109 ? -12.603 -9.211 3.010 1.00 83.00 109 PHE A O 1
ATOM 860 N N . ALA A 1 110 ? -13.998 -7.698 2.100 1.00 83.44 110 ALA A N 1
ATOM 861 C CA . ALA A 1 110 ? -15.087 -8.664 1.907 1.00 83.44 110 ALA A CA 1
ATOM 862 C C . ALA A 1 110 ? -14.994 -9.428 0.575 1.00 83.44 110 ALA A C 1
ATOM 864 O O . ALA A 1 110 ? -15.718 -10.401 0.376 1.00 83.44 110 ALA A O 1
ATOM 865 N N . ARG A 1 111 ? -14.063 -9.033 -0.299 1.00 87.25 111 ARG A N 1
ATOM 866 C CA . ARG A 1 111 ? -13.696 -9.738 -1.530 1.00 87.25 111 ARG A CA 1
ATOM 867 C C . ARG A 1 111 ? -12.234 -10.167 -1.516 1.00 87.25 111 ARG A C 1
ATOM 869 O O . ARG A 1 111 ? -11.421 -9.615 -0.773 1.00 87.25 111 ARG A O 1
ATOM 876 N N . ASP A 1 112 ? -11.910 -11.103 -2.397 1.00 92.75 112 ASP A N 1
ATOM 877 C CA . ASP A 1 112 ? -10.529 -11.457 -2.701 1.00 92.75 112 ASP A CA 1
ATOM 878 C C . ASP A 1 112 ? -9.794 -10.256 -3.324 1.00 92.75 112 ASP A C 1
ATOM 880 O O . ASP A 1 112 ? -10.367 -9.502 -4.121 1.00 92.75 112 ASP A O 1
ATOM 884 N N . LEU A 1 113 ? -8.519 -10.091 -2.960 1.00 93.06 113 LEU A N 1
ATOM 885 C CA . LEU A 1 113 ? -7.610 -9.130 -3.585 1.00 93.06 113 LEU A CA 1
ATOM 886 C C . LEU A 1 113 ? -6.567 -9.858 -4.433 1.00 93.06 113 LEU A C 1
ATOM 888 O O . LEU A 1 113 ? -5.825 -10.696 -3.918 1.00 93.06 113 LEU A O 1
ATOM 892 N N . ALA A 1 114 ? -6.461 -9.494 -5.706 1.00 95.62 114 ALA A N 1
ATOM 893 C CA . ALA A 1 114 ? -5.431 -9.973 -6.617 1.00 95.62 114 ALA A CA 1
ATOM 894 C C . ALA A 1 114 ? -4.216 -9.036 -6.592 1.00 95.62 114 ALA A C 1
ATOM 896 O O . ALA A 1 114 ? -4.215 -7.982 -7.223 1.00 95.62 114 ALA A O 1
ATOM 897 N N . LEU A 1 115 ? -3.166 -9.402 -5.859 1.00 96.19 115 LEU A N 1
ATOM 898 C CA . LEU A 1 115 ? -1.986 -8.559 -5.663 1.00 96.19 115 LEU A CA 1
ATOM 899 C C . LEU A 1 115 ? -0.808 -9.079 -6.490 1.00 96.19 115 LEU A C 1
ATOM 901 O O . LEU A 1 115 ? -0.558 -10.280 -6.516 1.00 96.19 115 LEU A O 1
ATOM 905 N N . LEU A 1 116 ? -0.052 -8.192 -7.136 1.00 96.44 116 LEU A N 1
ATOM 906 C CA . LEU A 1 116 ? 1.162 -8.577 -7.855 1.00 96.44 116 LEU A CA 1
ATOM 907 C C . LEU A 1 116 ? 2.245 -9.019 -6.876 1.00 96.44 116 LEU A C 1
ATOM 909 O O . LEU A 1 116 ? 2.620 -8.263 -5.978 1.00 96.44 116 LEU A O 1
ATOM 913 N N . ASP A 1 117 ? 2.751 -10.230 -7.059 1.00 95.25 117 ASP A N 1
ATOM 914 C CA . ASP A 1 117 ? 3.697 -10.855 -6.152 1.00 95.25 117 ASP A CA 1
ATOM 915 C C . ASP A 1 117 ? 5.139 -10.433 -6.462 1.00 95.25 117 ASP A C 1
ATOM 917 O O . ASP A 1 117 ? 5.766 -10.886 -7.419 1.00 95.25 117 ASP A O 1
ATOM 921 N N . LEU A 1 118 ? 5.687 -9.561 -5.616 1.00 94.12 118 LEU A N 1
ATOM 922 C CA . LEU A 1 118 ? 7.077 -9.108 -5.678 1.00 94.12 118 LEU A CA 1
ATOM 923 C C . LEU A 1 118 ? 7.994 -9.876 -4.712 1.00 94.12 118 LEU A C 1
ATOM 925 O O . LEU A 1 118 ? 9.150 -9.489 -4.535 1.00 94.12 118 LEU A O 1
ATOM 929 N N . THR A 1 119 ? 7.496 -10.931 -4.058 1.00 91.19 119 THR A N 1
ATOM 930 C CA . THR A 1 119 ? 8.280 -11.764 -3.128 1.00 91.19 119 THR A CA 1
ATOM 931 C C . THR A 1 119 ? 8.999 -12.916 -3.828 1.00 91.19 119 THR A C 1
ATOM 933 O O . THR A 1 119 ? 9.963 -13.448 -3.283 1.00 91.19 119 THR A O 1
ATOM 936 N N . GLY A 1 120 ? 8.534 -13.292 -5.023 1.00 86.75 120 GLY A N 1
ATOM 937 C CA . GLY A 1 120 ? 9.014 -14.448 -5.776 1.00 86.75 120 GLY A CA 1
ATOM 938 C C . GLY A 1 120 ? 9.838 -14.112 -7.021 1.00 86.75 120 GLY A C 1
ATOM 939 O O . GLY A 1 120 ? 10.316 -12.992 -7.228 1.00 86.75 120 GLY A O 1
ATOM 940 N N . ALA A 1 121 ? 9.976 -15.118 -7.888 1.00 90.00 121 ALA A N 1
ATOM 941 C CA . ALA A 1 121 ? 10.802 -15.061 -9.094 1.00 90.00 121 ALA A CA 1
ATOM 942 C C . ALA A 1 121 ? 10.320 -14.025 -10.124 1.00 90.00 121 ALA A C 1
ATOM 944 O O . ALA A 1 121 ? 11.125 -13.556 -10.929 1.00 90.00 121 ALA A O 1
ATOM 945 N N . PHE A 1 122 ? 9.041 -13.631 -10.090 1.00 93.19 122 PHE A N 1
ATOM 946 C CA . PHE A 1 122 ? 8.499 -12.577 -10.952 1.00 93.19 122 PHE A CA 1
ATOM 947 C C . PHE A 1 122 ? 9.317 -11.285 -10.889 1.00 93.19 122 PHE A C 1
ATOM 949 O O . PHE A 1 122 ? 9.636 -10.719 -11.933 1.00 93.19 122 PHE A O 1
ATOM 956 N N . CYS A 1 123 ? 9.737 -10.877 -9.688 1.00 91.44 123 CYS A N 1
ATOM 957 C CA . CYS A 1 123 ? 10.567 -9.693 -9.478 1.00 91.44 123 CYS A CA 1
ATOM 958 C C . CYS A 1 123 ? 11.861 -9.753 -10.313 1.00 91.44 123 CYS A C 1
ATOM 960 O O . CYS A 1 123 ? 12.222 -8.788 -10.981 1.00 91.44 123 CYS A O 1
ATOM 962 N N . THR A 1 124 ? 12.524 -10.910 -10.362 1.00 91.06 124 THR A N 1
ATOM 963 C CA . THR A 1 124 ? 13.726 -11.105 -11.185 1.00 91.06 124 THR A CA 1
ATOM 964 C C . THR A 1 124 ? 13.408 -11.175 -12.677 1.00 91.06 124 THR A C 1
ATOM 966 O O . THR A 1 124 ? 14.160 -10.622 -13.476 1.00 91.06 124 THR A O 1
ATOM 969 N N . ARG A 1 125 ? 12.288 -11.802 -13.072 1.00 94.12 125 ARG A N 1
ATOM 970 C CA . ARG A 1 125 ? 11.890 -11.915 -14.489 1.00 94.12 125 ARG A CA 1
ATOM 971 C C . ARG A 1 125 ? 11.683 -10.555 -15.150 1.00 94.12 125 ARG A C 1
ATOM 973 O O . ARG A 1 125 ? 12.086 -10.383 -16.292 1.00 94.12 125 ARG A O 1
ATOM 980 N N . ILE A 1 126 ? 11.121 -9.589 -14.425 1.00 94.31 126 ILE A N 1
ATOM 981 C CA . ILE A 1 126 ? 10.914 -8.223 -14.932 1.00 94.31 126 ILE A CA 1
ATOM 982 C C . ILE A 1 126 ? 12.172 -7.340 -14.849 1.00 94.31 126 ILE A C 1
ATOM 984 O O . ILE A 1 126 ? 12.102 -6.149 -15.140 1.00 94.31 126 ILE A O 1
ATOM 988 N N . GLY A 1 127 ? 13.318 -7.887 -14.425 1.00 91.88 127 GLY A N 1
ATOM 989 C CA . GLY A 1 127 ? 14.577 -7.147 -14.285 1.00 91.88 127 GLY A CA 1
ATOM 990 C C . GLY A 1 127 ? 14.724 -6.358 -12.978 1.00 91.88 127 GLY A C 1
ATOM 991 O O . GLY A 1 127 ? 15.673 -5.584 -12.830 1.00 91.88 127 GLY A O 1
ATOM 992 N N . ALA A 1 128 ? 13.819 -6.546 -12.012 1.00 91.81 128 ALA A N 1
ATOM 993 C CA . ALA A 1 128 ? 13.975 -6.017 -10.662 1.00 91.81 128 ALA A CA 1
ATOM 994 C C . ALA A 1 128 ? 14.812 -6.967 -9.779 1.00 91.81 128 ALA A C 1
ATOM 996 O O . ALA A 1 128 ? 15.290 -8.025 -10.188 1.00 91.81 128 ALA A O 1
ATOM 997 N N . CYS A 1 129 ? 15.036 -6.559 -8.533 1.00 87.62 129 CYS A N 1
ATOM 998 C CA . CYS A 1 129 ? 15.693 -7.376 -7.516 1.00 87.62 129 CYS A CA 1
ATOM 999 C C . CYS A 1 129 ? 15.200 -6.973 -6.123 1.00 87.62 129 CYS A C 1
ATOM 1001 O O . CYS A 1 129 ? 14.462 -5.997 -5.982 1.00 87.62 129 CYS A O 1
ATOM 1003 N N . MET A 1 130 ? 15.668 -7.652 -5.070 1.00 82.00 130 MET A N 1
ATOM 1004 C CA . MET A 1 130 ? 15.276 -7.369 -3.676 1.00 82.00 130 MET A CA 1
ATOM 1005 C C . MET A 1 130 ? 15.455 -5.901 -3.253 1.00 82.00 130 MET A C 1
ATOM 1007 O O . MET A 1 130 ? 14.759 -5.416 -2.359 1.00 82.00 130 MET A O 1
ATOM 1011 N N . ALA A 1 131 ? 16.339 -5.154 -3.925 1.00 87.25 131 ALA A N 1
ATOM 1012 C CA . ALA A 1 131 ? 16.511 -3.725 -3.688 1.00 87.25 131 ALA A CA 1
ATOM 1013 C C . ALA A 1 131 ? 15.267 -2.885 -4.042 1.00 87.25 131 ALA A C 1
ATOM 1015 O O . ALA A 1 131 ? 15.209 -1.722 -3.643 1.00 87.25 131 ALA A O 1
ATOM 1016 N N . ILE A 1 132 ? 14.266 -3.429 -4.744 1.00 88.44 132 ILE A N 1
ATOM 1017 C CA . ILE A 1 132 ? 12.982 -2.747 -4.965 1.00 88.44 132 ILE A CA 1
ATOM 1018 C C . ILE A 1 132 ? 12.251 -2.508 -3.634 1.00 88.44 132 ILE A C 1
ATOM 1020 O O . ILE A 1 132 ? 11.670 -1.445 -3.423 1.00 88.44 132 ILE A O 1
ATOM 1024 N N . ALA A 1 133 ? 12.371 -3.448 -2.692 1.00 85.88 133 ALA A N 1
ATOM 1025 C CA . ALA A 1 133 ? 11.747 -3.372 -1.377 1.00 85.88 133 ALA A CA 1
ATOM 1026 C C . ALA A 1 133 ? 12.642 -2.699 -0.322 1.00 85.88 133 ALA A C 1
ATOM 1028 O O . ALA A 1 133 ? 12.136 -2.043 0.586 1.00 85.88 133 ALA A O 1
ATOM 1029 N N . SER A 1 134 ? 13.971 -2.802 -0.438 1.00 85.31 134 SER A N 1
ATOM 1030 C CA . SER A 1 134 ? 14.911 -2.311 0.589 1.00 85.31 134 SER A CA 1
ATOM 1031 C C . SER A 1 134 ? 15.737 -1.082 0.185 1.00 85.31 134 SER A C 1
ATOM 1033 O O . SER A 1 134 ? 16.161 -0.318 1.052 1.00 85.31 134 SER A O 1
ATOM 1035 N N . GLY A 1 135 ? 15.932 -0.839 -1.112 1.00 85.12 135 GLY A N 1
ATOM 1036 C CA . GLY A 1 135 ? 16.866 0.148 -1.663 1.00 85.12 135 GLY A CA 1
ATOM 1037 C C . GLY A 1 135 ? 16.327 1.580 -1.745 1.00 85.12 135 GLY A C 1
ATOM 1038 O O . GLY A 1 135 ? 15.675 2.083 -0.832 1.00 85.12 135 GLY A O 1
ATOM 1039 N N . SER A 1 136 ? 16.617 2.291 -2.839 1.00 90.06 136 SER A N 1
ATOM 1040 C CA . SER A 1 136 ? 16.185 3.689 -3.013 1.00 90.06 136 SER A CA 1
ATOM 1041 C C . SER A 1 136 ? 14.660 3.820 -3.093 1.00 90.06 136 SER A C 1
ATOM 1043 O O . SER A 1 136 ? 14.041 3.278 -4.005 1.00 90.06 136 SER A O 1
ATOM 1045 N N . ARG A 1 137 ? 14.065 4.622 -2.196 1.00 89.62 137 ARG A N 1
ATOM 1046 C CA . ARG A 1 137 ? 12.624 4.936 -2.224 1.00 89.62 137 ARG A CA 1
ATOM 1047 C C . ARG A 1 137 ? 12.200 5.625 -3.517 1.00 89.62 137 ARG A C 1
ATOM 1049 O O . ARG A 1 137 ? 11.119 5.341 -4.006 1.00 89.62 137 ARG A O 1
ATOM 1056 N N . LYS A 1 138 ? 13.054 6.484 -4.092 1.00 90.88 138 LYS A N 1
ATOM 1057 C CA . LYS A 1 138 ? 12.762 7.106 -5.390 1.00 90.88 138 LYS A CA 1
ATOM 1058 C C . LYS A 1 138 ? 12.613 6.038 -6.472 1.00 90.88 138 LYS A C 1
ATOM 1060 O O . LYS A 1 138 ? 11.593 6.016 -7.139 1.00 90.88 138 LYS A O 1
ATOM 1065 N N . ARG A 1 139 ? 13.591 5.135 -6.605 1.00 92.31 139 ARG A N 1
ATOM 1066 C CA . ARG A 1 139 ? 13.510 4.085 -7.628 1.00 92.31 139 ARG A CA 1
ATOM 1067 C C . ARG A 1 139 ? 12.331 3.144 -7.387 1.00 92.31 139 ARG A C 1
ATOM 1069 O O . ARG A 1 139 ? 11.678 2.770 -8.342 1.00 92.31 139 ARG A O 1
ATOM 1076 N N . ALA A 1 140 ? 12.032 2.799 -6.134 1.00 93.62 140 ALA A N 1
ATOM 1077 C CA . ALA A 1 140 ? 10.843 2.008 -5.816 1.00 93.62 140 ALA A CA 1
ATOM 1078 C C . ALA A 1 140 ? 9.540 2.698 -6.270 1.00 93.62 140 ALA A C 1
ATOM 1080 O O . ALA A 1 140 ? 8.642 2.016 -6.754 1.00 93.62 140 ALA A O 1
ATOM 1081 N N . ARG A 1 141 ? 9.455 4.036 -6.178 1.00 94.56 141 ARG A N 1
ATOM 1082 C CA . ARG A 1 141 ? 8.308 4.797 -6.699 1.00 94.56 141 ARG A CA 1
ATOM 1083 C C . ARG A 1 141 ? 8.260 4.797 -8.216 1.00 94.56 141 ARG A C 1
ATOM 1085 O O . ARG A 1 141 ? 7.192 4.553 -8.755 1.00 94.56 141 ARG A O 1
ATOM 1092 N N . ASP A 1 142 ? 9.403 5.006 -8.871 1.00 94.81 142 ASP A N 1
ATOM 1093 C CA . ASP A 1 142 ? 9.507 4.931 -10.334 1.00 94.81 142 ASP A CA 1
ATOM 1094 C C . ASP A 1 142 ? 8.992 3.549 -10.818 1.00 94.81 142 ASP A C 1
ATOM 1096 O O . ASP A 1 142 ? 8.113 3.467 -11.669 1.00 94.81 142 ASP A O 1
ATOM 1100 N N . TRP A 1 143 ? 9.417 2.458 -10.164 1.00 96.19 143 TRP A N 1
ATOM 1101 C CA . TRP A 1 143 ? 8.867 1.113 -10.390 1.00 96.19 143 TRP A CA 1
ATOM 1102 C C . TRP A 1 143 ? 7.365 1.014 -10.101 1.00 96.19 143 TRP A C 1
ATOM 1104 O O . TRP A 1 143 ? 6.635 0.407 -10.873 1.00 96.19 143 TRP A O 1
ATOM 1114 N N . SER A 1 144 ? 6.886 1.576 -8.990 1.00 95.75 144 SER A N 1
ATOM 1115 C CA . SER A 1 144 ? 5.465 1.516 -8.625 1.00 95.75 144 SER A CA 1
ATOM 1116 C C . SER A 1 144 ? 4.567 2.212 -9.649 1.00 95.75 144 SER A C 1
ATOM 1118 O O . SER A 1 144 ? 3.479 1.724 -9.945 1.00 95.75 144 SER A O 1
ATOM 1120 N N . GLN A 1 145 ? 5.027 3.333 -10.209 1.00 95.81 145 GLN A N 1
ATOM 1121 C CA . GLN A 1 145 ? 4.338 4.056 -11.276 1.00 95.81 145 GLN A CA 1
ATOM 1122 C C . GLN A 1 145 ? 4.236 3.190 -12.535 1.00 95.81 145 GLN A C 1
ATOM 1124 O O . GLN A 1 145 ? 3.133 2.988 -13.037 1.00 95.81 145 GLN A O 1
ATOM 1129 N N . ASP A 1 146 ? 5.346 2.601 -12.984 1.00 97.00 146 ASP A N 1
ATOM 1130 C CA . ASP A 1 146 ? 5.354 1.745 -14.174 1.00 97.00 146 ASP A CA 1
ATOM 1131 C C . ASP A 1 146 ? 4.550 0.449 -13.988 1.00 97.00 146 ASP A C 1
ATOM 1133 O O . ASP A 1 146 ? 3.833 0.030 -14.894 1.00 97.00 146 ASP A O 1
ATOM 1137 N N . LEU A 1 147 ? 4.613 -0.173 -12.806 1.00 96.31 147 LEU A N 1
ATOM 1138 C CA . LEU A 1 147 ? 3.805 -1.348 -12.465 1.00 96.31 147 LEU A CA 1
ATOM 1139 C C . LEU A 1 147 ? 2.309 -1.015 -12.433 1.00 96.31 147 LEU A C 1
ATOM 1141 O O . LEU A 1 147 ? 1.495 -1.823 -12.881 1.00 96.31 147 LEU A O 1
ATOM 1145 N N . TYR A 1 148 ? 1.943 0.163 -11.919 1.00 95.62 148 TYR A N 1
ATOM 1146 C CA . TYR A 1 148 ? 0.561 0.635 -11.930 1.00 95.62 148 TYR A CA 1
ATOM 1147 C C . TYR A 1 148 ? 0.038 0.778 -13.363 1.00 95.62 148 TYR A C 1
ATOM 1149 O O . TYR A 1 148 ? -1.062 0.312 -13.652 1.00 95.62 148 TYR A O 1
ATOM 1157 N N . GLU A 1 149 ? 0.835 1.371 -14.254 1.00 95.69 149 GLU A N 1
ATOM 1158 C CA . GLU A 1 149 ? 0.482 1.553 -15.666 1.00 95.69 149 GLU A CA 1
ATOM 1159 C C . GLU A 1 149 ? 0.412 0.230 -16.436 1.00 95.69 149 GLU A C 1
ATOM 1161 O O . GLU A 1 149 ? -0.523 -0.007 -17.209 1.00 95.69 149 GLU A O 1
ATOM 1166 N N . ALA A 1 150 ? 1.400 -0.645 -16.236 1.00 96.75 150 ALA A N 1
ATOM 1167 C CA . ALA A 1 150 ? 1.499 -1.923 -16.930 1.00 96.75 150 ALA A CA 1
ATOM 1168 C C . ALA A 1 150 ? 0.355 -2.868 -16.542 1.00 96.75 150 ALA A C 1
ATOM 1170 O O . ALA A 1 150 ? -0.254 -3.500 -17.407 1.00 96.75 150 ALA A O 1
ATOM 1171 N N . TYR A 1 151 ? 0.027 -2.914 -15.250 1.00 94.81 151 TYR A N 1
ATOM 1172 C CA . TYR A 1 151 ? -0.944 -3.837 -14.678 1.00 94.81 151 TYR A CA 1
ATOM 1173 C C . TYR A 1 151 ? -2.111 -3.054 -14.072 1.00 94.81 151 TYR A C 1
ATOM 1175 O O . TYR A 1 151 ? -2.236 -2.948 -12.856 1.00 94.81 151 TYR A O 1
ATOM 1183 N N . GLY A 1 152 ? -2.988 -2.492 -14.907 1.00 82.88 152 GLY A N 1
ATOM 1184 C CA . GLY A 1 152 ? -4.130 -1.670 -14.467 1.00 82.88 152 GLY A CA 1
ATOM 1185 C C . GLY A 1 152 ? -5.297 -2.441 -13.826 1.00 82.88 152 GLY A C 1
ATOM 1186 O O . GLY A 1 152 ? -6.144 -1.837 -13.179 1.00 82.88 152 GLY A O 1
ATOM 1187 N N . THR A 1 153 ? -5.327 -3.774 -13.935 1.00 85.69 153 THR A N 1
ATOM 1188 C CA . THR A 1 153 ? -6.461 -4.618 -13.494 1.00 85.69 153 THR A CA 1
ATOM 1189 C C . THR A 1 153 ? -6.282 -5.305 -12.137 1.00 85.69 153 THR A C 1
ATOM 1191 O O . THR A 1 153 ? -7.255 -5.783 -11.569 1.00 85.69 153 THR A O 1
ATOM 1194 N N . ILE A 1 154 ? -5.061 -5.358 -11.601 1.00 92.69 154 ILE A N 1
ATOM 1195 C CA . ILE A 1 154 ? -4.767 -5.925 -10.270 1.00 92.69 154 ILE A CA 1
ATOM 11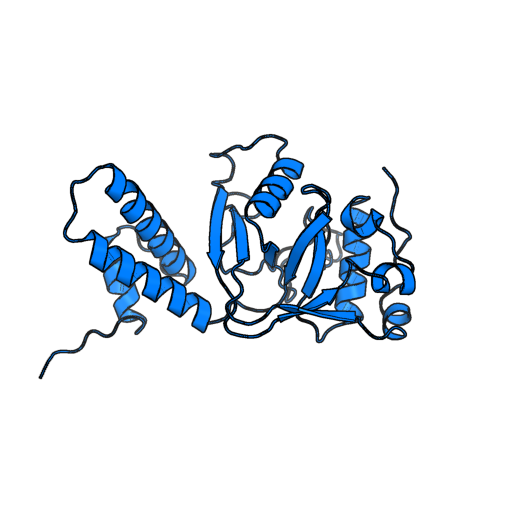96 C C . ILE A 1 154 ? -5.266 -5.020 -9.125 1.00 92.69 154 ILE A C 1
ATOM 1198 O O . ILE A 1 154 ? -5.646 -3.871 -9.329 1.00 92.69 154 ILE A O 1
ATOM 1202 N N . ASP A 1 155 ? -5.235 -5.499 -7.891 1.00 94.25 155 ASP A N 1
ATOM 1203 C CA . ASP A 1 155 ? -5.649 -4.726 -6.715 1.00 94.25 155 ASP A CA 1
ATOM 1204 C C . ASP A 1 155 ? -4.488 -4.009 -6.026 1.00 94.25 155 ASP A C 1
ATOM 1206 O O . ASP A 1 155 ? -4.705 -3.159 -5.169 1.00 94.25 155 ASP A O 1
ATOM 1210 N N . GLY A 1 156 ? -3.241 -4.321 -6.380 1.00 95.31 156 GLY A N 1
ATOM 1211 C CA . GLY A 1 156 ? -2.086 -3.746 -5.703 1.00 95.31 156 GLY A CA 1
ATOM 1212 C C . GLY A 1 156 ? -0.833 -4.601 -5.792 1.00 95.31 156 GLY A C 1
ATOM 1213 O O . GLY A 1 156 ? -0.732 -5.475 -6.646 1.00 95.31 156 GLY A O 1
ATOM 1214 N N . LEU A 1 157 ? 0.124 -4.351 -4.900 1.00 96.25 157 LEU A N 1
ATOM 1215 C CA . LEU A 1 157 ? 1.395 -5.071 -4.831 1.00 96.25 157 LEU A CA 1
ATOM 1216 C C . LEU A 1 157 ? 1.520 -5.786 -3.487 1.00 96.25 157 LEU A C 1
ATOM 1218 O O . LEU A 1 157 ? 1.218 -5.218 -2.436 1.00 96.25 157 LEU A O 1
ATOM 1222 N N . TYR A 1 158 ? 2.038 -7.004 -3.531 1.00 95.38 158 TYR A N 1
ATOM 1223 C CA . TYR A 1 158 ? 2.427 -7.801 -2.380 1.00 95.38 158 TYR A CA 1
ATOM 1224 C C . TYR A 1 158 ? 3.953 -7.879 -2.347 1.00 95.38 158 TYR A C 1
ATOM 1226 O O . TYR A 1 158 ? 4.570 -8.338 -3.307 1.00 95.38 158 TYR A O 1
ATOM 1234 N N . TYR A 1 159 ? 4.587 -7.398 -1.279 1.00 93.44 159 TYR A N 1
ATOM 1235 C CA . TYR A 1 159 ? 6.037 -7.209 -1.247 1.00 93.44 159 TYR A CA 1
ATOM 1236 C C . TYR A 1 159 ? 6.659 -7.628 0.093 1.00 93.44 159 TYR A C 1
ATOM 1238 O O . TYR A 1 159 ? 5.995 -7.593 1.132 1.00 93.44 159 TYR A O 1
ATOM 1246 N N . PRO A 1 160 ? 7.949 -8.009 0.099 1.00 90.56 160 PRO A N 1
ATOM 1247 C CA . PRO A 1 160 ? 8.638 -8.368 1.330 1.00 90.56 160 PRO A CA 1
ATOM 1248 C C . PRO A 1 160 ? 9.018 -7.102 2.106 1.00 90.56 160 PRO A C 1
ATOM 1250 O O . PRO A 1 160 ? 9.700 -6.226 1.570 1.00 90.56 160 PRO A O 1
ATOM 1253 N N . SER A 1 161 ? 8.622 -6.991 3.375 1.00 83.69 161 SER A N 1
ATOM 1254 C CA . SER A 1 161 ? 9.034 -5.867 4.221 1.00 83.69 161 SER A CA 1
ATOM 1255 C C . SER A 1 161 ? 10.555 -5.836 4.382 1.00 83.69 161 SER A C 1
ATOM 1257 O O . SER A 1 161 ? 11.194 -6.833 4.717 1.00 83.69 161 SER A O 1
ATOM 1259 N N . SER A 1 162 ? 11.141 -4.652 4.196 1.00 79.94 162 SER A N 1
ATOM 1260 C CA . SER A 1 162 ? 12.571 -4.422 4.452 1.00 79.94 162 SER A CA 1
ATOM 1261 C C . SER A 1 162 ? 12.918 -4.321 5.941 1.00 79.94 162 SER A C 1
ATOM 1263 O O . SER A 1 162 ? 14.094 -4.244 6.284 1.00 79.94 162 SER A O 1
ATOM 1265 N N . MET A 1 163 ? 11.902 -4.283 6.805 1.00 74.81 163 MET A N 1
ATOM 1266 C CA . MET A 1 163 ? 12.026 -3.966 8.228 1.00 74.81 163 MET A CA 1
ATOM 1267 C C . MET A 1 163 ? 11.645 -5.114 9.148 1.00 74.81 163 MET A C 1
ATOM 1269 O O . MET A 1 163 ? 12.047 -5.107 10.305 1.00 74.81 163 MET A O 1
ATOM 1273 N N . ASN A 1 164 ? 10.902 -6.094 8.638 1.00 74.31 164 ASN A N 1
ATOM 1274 C CA . ASN A 1 164 ? 10.459 -7.246 9.409 1.00 74.31 164 ASN A CA 1
ATOM 1275 C C . ASN A 1 164 ? 10.879 -8.563 8.741 1.00 74.31 164 ASN A C 1
ATOM 1277 O O . ASN A 1 164 ? 10.039 -9.387 8.409 1.00 74.31 164 ASN A O 1
ATOM 1281 N N . GLY A 1 165 ? 12.171 -8.728 8.440 1.00 72.62 165 GLY A N 1
ATOM 1282 C CA . GLY A 1 165 ? 12.714 -10.001 7.943 1.00 72.62 165 GLY A CA 1
ATOM 1283 C C . GLY A 1 165 ? 12.024 -10.562 6.691 1.00 72.62 165 GLY A C 1
ATOM 1284 O O . GLY A 1 165 ? 11.829 -11.768 6.603 1.00 72.62 165 GLY A O 1
ATOM 1285 N N . HIS A 1 166 ? 11.624 -9.706 5.743 1.00 78.94 166 HIS A N 1
ATOM 1286 C CA . HIS A 1 166 ? 10.847 -10.078 4.549 1.00 78.94 166 HIS A CA 1
ATOM 1287 C C . HIS A 1 166 ? 9.411 -10.548 4.811 1.00 78.94 166 HIS A C 1
ATOM 1289 O O . HIS A 1 166 ? 8.762 -11.046 3.889 1.00 78.94 166 HIS A O 1
ATOM 1295 N N . ALA A 1 167 ? 8.879 -10.315 6.014 1.00 79.81 167 ALA A N 1
ATOM 1296 C CA . ALA A 1 167 ? 7.474 -10.542 6.308 1.00 79.81 167 ALA A CA 1
ATOM 1297 C C . ALA A 1 167 ? 6.581 -9.793 5.304 1.00 79.81 167 ALA A C 1
ATOM 1299 O O . ALA A 1 167 ? 6.902 -8.667 4.901 1.00 79.81 167 ALA A O 1
ATOM 1300 N N . PRO A 1 168 ? 5.456 -10.395 4.900 1.00 84.25 168 PRO A N 1
ATOM 1301 C CA . PRO A 1 168 ? 4.565 -9.786 3.935 1.00 84.25 168 PRO A CA 1
ATOM 1302 C C . PRO A 1 168 ? 3.997 -8.426 4.329 1.00 84.25 168 PRO A C 1
ATOM 1304 O O . PRO A 1 168 ? 3.353 -8.273 5.369 1.00 84.25 168 PRO A O 1
ATOM 1307 N N . ALA A 1 169 ? 4.135 -7.471 3.417 1.00 88.69 169 ALA A N 1
ATOM 1308 C CA . ALA A 1 169 ? 3.393 -6.224 3.407 1.00 88.69 169 ALA A CA 1
ATOM 1309 C C . ALA A 1 169 ? 2.681 -6.066 2.061 1.00 88.69 169 ALA A C 1
ATOM 1311 O O . ALA A 1 169 ? 3.039 -6.697 1.062 1.00 88.69 169 ALA A O 1
ATOM 1312 N N . LEU A 1 170 ? 1.658 -5.220 2.033 1.00 92.81 170 LEU A N 1
ATOM 1313 C CA . LEU A 1 170 ? 0.934 -4.937 0.810 1.00 92.81 170 LEU A CA 1
ATOM 1314 C C . LEU A 1 170 ? 0.613 -3.460 0.670 1.00 92.81 170 LEU A C 1
ATOM 1316 O O . LEU A 1 170 ? 0.458 -2.709 1.637 1.00 92.81 170 LEU A O 1
ATOM 1320 N N . VAL A 1 171 ? 0.481 -3.069 -0.584 1.00 92.38 171 VAL A N 1
ATOM 1321 C CA . VAL A 1 171 ? -0.130 -1.815 -0.979 1.00 92.38 171 VAL A CA 1
ATOM 1322 C C . VAL A 1 171 ? -1.292 -2.139 -1.896 1.00 92.38 171 VAL A C 1
ATOM 1324 O O . VAL A 1 171 ? -1.136 -2.929 -2.819 1.00 92.38 171 VAL A O 1
ATOM 1327 N N . THR A 1 172 ? -2.453 -1.559 -1.634 1.00 90.38 172 THR A N 1
ATOM 1328 C CA . THR A 1 172 ? -3.673 -1.783 -2.412 1.00 90.38 172 THR A CA 1
ATOM 1329 C C . THR A 1 172 ? -4.226 -0.465 -2.945 1.00 90.38 172 THR A C 1
ATOM 1331 O O . THR A 1 172 ? -3.973 0.603 -2.375 1.00 90.38 172 THR A O 1
ATOM 1334 N N . ARG A 1 173 ? -4.940 -0.544 -4.067 1.00 88.94 173 ARG A N 1
ATOM 1335 C CA . ARG A 1 173 ? -5.654 0.552 -4.730 1.00 88.94 173 ARG A CA 1
ATOM 1336 C C . ARG A 1 173 ? -7.153 0.257 -4.767 1.00 88.94 173 ARG A C 1
ATOM 1338 O O . ARG A 1 173 ? -7.565 -0.894 -4.659 1.00 88.94 173 ARG A O 1
ATOM 1345 N N . GLY A 1 174 ? -7.963 1.296 -4.930 1.00 77.19 174 GLY A N 1
ATOM 1346 C CA . GLY A 1 174 ? -9.418 1.183 -4.980 1.00 77.19 174 GLY A CA 1
ATOM 1347 C C . GLY A 1 174 ? -10.113 1.989 -3.889 1.00 77.19 174 GLY A C 1
ATOM 1348 O O . GLY A 1 174 ? -9.580 2.973 -3.377 1.00 77.19 174 GLY A O 1
ATOM 1349 N N . GLN A 1 175 ? -11.338 1.583 -3.568 1.00 65.19 175 GLN A N 1
ATOM 1350 C CA . GLN A 1 175 ? -12.164 2.214 -2.544 1.00 65.19 175 GLN A CA 1
ATOM 1351 C C . GLN A 1 175 ? -12.423 1.240 -1.394 1.00 65.19 175 GLN A C 1
ATOM 1353 O O . GLN A 1 175 ? -12.425 0.024 -1.615 1.00 65.19 175 GLN A O 1
ATOM 1358 N N . PRO A 1 176 ? -12.619 1.747 -0.163 1.00 61.53 176 PRO A N 1
ATOM 1359 C CA . PRO A 1 176 ? -13.004 0.892 0.943 1.00 61.53 176 PRO A CA 1
ATOM 1360 C C . PRO A 1 176 ? -14.324 0.205 0.621 1.00 61.53 176 PRO A C 1
ATOM 1362 O O . PRO A 1 176 ? -15.284 0.827 0.175 1.00 61.53 176 PRO A O 1
ATOM 1365 N N . ASP A 1 177 ? -14.347 -1.098 0.849 1.00 65.56 177 ASP A N 1
ATOM 1366 C CA . ASP A 1 177 ? -15.525 -1.913 0.628 1.00 65.56 177 ASP A CA 1
ATOM 1367 C C . ASP A 1 177 ? -16.584 -1.566 1.687 1.00 65.56 177 ASP A C 1
ATOM 1369 O O . ASP A 1 177 ? -16.328 -1.624 2.894 1.00 65.56 177 ASP A O 1
ATOM 1373 N N . ALA A 1 178 ? -17.771 -1.158 1.233 1.00 64.31 178 ALA A N 1
ATOM 1374 C CA . ALA A 1 178 ? -18.867 -0.739 2.102 1.00 64.31 178 ALA A CA 1
ATOM 1375 C C . ALA A 1 178 ? -19.266 -1.836 3.105 1.00 64.31 178 ALA A C 1
ATOM 1377 O O . ALA A 1 178 ? -19.672 -1.530 4.225 1.00 64.31 178 ALA A O 1
ATOM 1378 N N . GLU A 1 179 ? -19.099 -3.110 2.739 1.00 63.50 179 GLU A N 1
ATOM 1379 C CA . GLU A 1 179 ? -19.305 -4.248 3.635 1.00 63.50 179 GLU A CA 1
ATOM 1380 C C . GLU A 1 179 ? -18.316 -4.237 4.805 1.00 63.50 179 GLU A C 1
ATOM 1382 O O . GLU A 1 179 ? -18.682 -4.528 5.939 1.00 63.50 179 GLU A O 1
ATOM 1387 N N . VAL A 1 180 ? -17.064 -3.856 4.556 1.00 64.19 180 VAL A N 1
ATOM 1388 C CA . VAL A 1 180 ? -16.014 -3.791 5.581 1.00 64.19 180 VAL A CA 1
ATOM 1389 C C . VAL A 1 180 ? -16.320 -2.695 6.580 1.00 64.19 180 VAL A C 1
ATOM 1391 O O . VAL A 1 180 ? -16.198 -2.917 7.785 1.00 64.19 180 VAL A O 1
ATOM 1394 N N . ILE A 1 181 ? -16.754 -1.535 6.083 1.00 63.75 181 ILE A N 1
ATOM 1395 C CA . ILE A 1 181 ? -17.217 -0.430 6.925 1.00 63.75 181 ILE A CA 1
ATOM 1396 C C . ILE A 1 181 ? -18.390 -0.909 7.783 1.00 63.75 181 ILE A C 1
ATOM 1398 O O . ILE A 1 181 ? -18.363 -0.732 8.998 1.00 63.75 181 ILE A O 1
ATOM 1402 N N . ARG A 1 182 ? -19.372 -1.589 7.179 1.00 63.56 182 ARG A N 1
ATOM 1403 C CA . ARG A 1 182 ? -20.544 -2.100 7.897 1.00 63.56 182 ARG A CA 1
ATOM 1404 C C . ARG A 1 182 ? -20.182 -3.128 8.966 1.00 63.56 182 ARG A C 1
ATOM 1406 O O . ARG A 1 182 ? -20.679 -3.029 10.076 1.00 63.56 182 ARG A O 1
ATOM 1413 N N . ARG A 1 183 ? -19.287 -4.075 8.675 1.00 62.19 183 ARG A N 1
ATOM 1414 C CA . ARG A 1 183 ? -18.829 -5.079 9.653 1.00 62.19 183 ARG A CA 1
ATOM 1415 C C . ARG A 1 183 ? -18.069 -4.458 10.817 1.00 62.19 183 ARG A C 1
ATOM 1417 O O . ARG A 1 183 ? -18.239 -4.909 11.941 1.00 62.19 183 ARG A O 1
ATOM 1424 N N . HIS A 1 184 ? -17.256 -3.431 10.564 1.00 59.28 184 HIS A N 1
ATOM 1425 C CA . HIS A 1 184 ? -16.578 -2.704 11.642 1.00 59.28 184 HIS A CA 1
ATOM 1426 C C . HIS A 1 184 ? -17.568 -1.939 12.509 1.00 59.28 184 HIS A C 1
ATOM 1428 O O . HIS A 1 184 ? -17.437 -1.963 13.727 1.00 59.28 184 HIS A O 1
ATOM 1434 N N . LEU A 1 185 ? -18.564 -1.303 11.890 1.00 60.22 185 LEU A N 1
ATOM 1435 C CA . LEU A 1 185 ?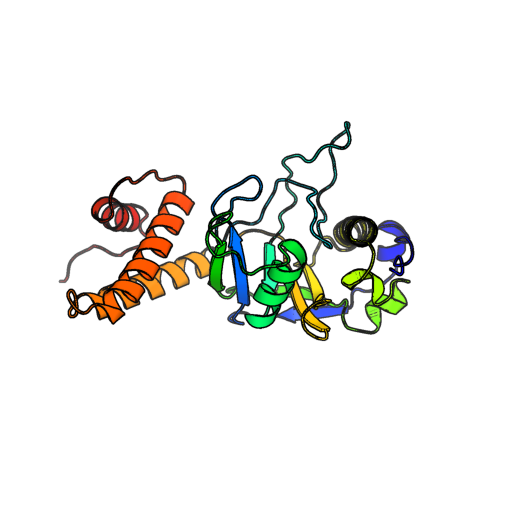 -19.643 -0.637 12.612 1.00 60.22 185 LEU A CA 1
ATOM 1436 C C . LEU A 1 185 ? -20.464 -1.630 13.441 1.00 60.22 185 LEU A C 1
ATOM 1438 O O . LEU A 1 185 ? -20.690 -1.369 14.614 1.00 60.22 185 LEU A O 1
ATOM 1442 N N . GLN A 1 186 ? -20.801 -2.800 12.895 1.00 61.34 186 GLN A N 1
ATOM 1443 C CA . GLN A 1 186 ? -21.507 -3.844 13.642 1.00 61.34 186 GLN A CA 1
ATOM 1444 C C . GLN A 1 186 ? -20.671 -4.373 14.813 1.00 61.34 186 GLN A C 1
ATOM 1446 O O . GLN A 1 186 ? -21.155 -4.427 15.934 1.00 61.34 186 GLN A O 1
ATOM 1451 N N . ALA A 1 187 ? -19.397 -4.712 14.586 1.00 54.84 187 ALA A N 1
ATOM 1452 C CA . ALA A 1 187 ? -18.515 -5.198 15.649 1.00 54.84 187 ALA A CA 1
ATOM 1453 C C . ALA A 1 187 ? -18.341 -4.162 16.772 1.00 54.84 187 ALA A C 1
ATOM 1455 O O . ALA A 1 187 ? -18.226 -4.512 17.946 1.00 54.84 187 ALA A O 1
ATOM 1456 N N . LEU A 1 188 ? -18.336 -2.881 16.408 1.00 54.69 188 LEU A N 1
ATOM 1457 C CA . LEU A 1 188 ? -18.320 -1.767 17.339 1.00 54.69 188 LEU A CA 1
ATOM 1458 C C . LEU A 1 188 ? -19.640 -1.651 18.121 1.00 54.69 188 LEU A C 1
ATOM 1460 O O . LEU A 1 188 ? -19.601 -1.504 19.339 1.00 54.69 188 LEU A O 1
ATOM 1464 N N . GLU A 1 189 ? -20.793 -1.730 17.457 1.00 53.12 189 GLU A N 1
ATOM 1465 C CA . GLU A 1 189 ? -22.112 -1.725 18.105 1.00 53.12 189 GLU A CA 1
ATOM 1466 C C . GLU A 1 189 ? -22.280 -2.908 19.067 1.00 53.12 189 GLU A C 1
ATOM 1468 O O . GLU A 1 189 ? -22.746 -2.728 20.196 1.00 53.12 189 GLU A O 1
ATOM 1473 N N . ASP A 1 190 ? -21.838 -4.097 18.658 1.00 52.50 190 ASP A N 1
ATOM 1474 C CA . ASP A 1 190 ? -21.848 -5.309 19.474 1.00 52.50 190 ASP A CA 1
ATOM 1475 C C . ASP A 1 190 ? -20.949 -5.122 20.701 1.00 52.50 190 ASP A C 1
ATOM 1477 O O . ASP A 1 190 ? -21.380 -5.347 21.834 1.00 52.50 190 ASP A O 1
ATOM 1481 N N . ALA A 1 191 ? -19.722 -4.624 20.504 1.00 50.16 191 ALA A N 1
ATOM 1482 C CA . ALA A 1 191 ? -18.816 -4.303 21.601 1.00 50.16 191 ALA A CA 1
ATOM 1483 C C . ALA A 1 191 ? -19.448 -3.287 22.563 1.00 50.16 191 ALA A C 1
ATOM 1485 O O . ALA A 1 191 ? -19.514 -3.538 23.761 1.00 50.16 191 ALA A O 1
ATOM 1486 N N . LEU A 1 192 ? -19.992 -2.173 22.073 1.00 50.62 192 LEU A N 1
ATOM 1487 C CA . LEU A 1 192 ? -20.645 -1.166 22.917 1.00 50.62 192 LEU A CA 1
ATOM 1488 C C . LEU A 1 192 ? -21.860 -1.731 23.672 1.00 50.62 192 LEU A C 1
ATOM 1490 O O . LEU A 1 192 ? -22.075 -1.383 24.835 1.00 50.62 192 LEU A O 1
ATOM 1494 N N . THR A 1 193 ? -22.623 -2.633 23.054 1.00 58.28 193 THR A N 1
ATOM 1495 C CA . THR A 1 193 ? -23.760 -3.323 23.683 1.00 58.28 193 THR A CA 1
ATOM 1496 C C . THR A 1 193 ? -23.302 -4.249 24.808 1.00 58.28 193 THR A C 1
ATOM 1498 O O . THR A 1 193 ? -23.892 -4.233 25.888 1.00 58.28 193 THR A O 1
ATOM 1501 N N . HIS A 1 194 ? -22.219 -4.999 24.600 1.00 51.44 194 HIS A N 1
ATOM 1502 C CA . HIS A 1 194 ? -21.622 -5.861 25.622 1.00 51.44 194 HIS A CA 1
ATOM 1503 C C . HIS A 1 194 ? -20.940 -5.080 26.750 1.00 51.44 194 HIS A C 1
ATOM 1505 O O . HIS A 1 194 ? -20.880 -5.556 27.880 1.00 51.44 194 HIS A O 1
ATOM 1511 N N . LEU A 1 195 ? -20.445 -3.876 26.465 1.00 47.06 195 LEU A N 1
ATOM 1512 C CA . LEU A 1 195 ? -19.729 -3.038 27.426 1.00 47.06 195 LEU A CA 1
ATOM 1513 C C . LEU A 1 195 ? -20.663 -2.133 28.251 1.00 47.06 195 LEU A C 1
ATOM 1515 O O . LEU A 1 195 ? -20.314 -1.751 29.369 1.00 47.06 195 LEU A O 1
ATOM 1519 N N . ARG A 1 196 ? -21.868 -1.830 27.746 1.00 50.59 196 ARG A N 1
ATOM 1520 C CA . ARG A 1 196 ? -22.901 -1.010 28.414 1.00 50.59 196 ARG A CA 1
ATOM 1521 C C . ARG A 1 196 ? -23.239 -1.436 29.856 1.00 50.59 196 ARG A C 1
ATOM 1523 O O . ARG A 1 196 ? -23.311 -0.550 30.707 1.00 50.59 196 ARG A O 1
ATOM 1530 N N . PRO A 1 197 ? -23.409 -2.734 30.180 1.00 51.47 197 PRO A N 1
ATOM 1531 C CA . PRO A 1 197 ? -23.696 -3.191 31.544 1.00 51.47 197 PRO A CA 1
ATOM 1532 C C . PRO A 1 197 ? -22.552 -2.967 32.539 1.00 51.47 197 PRO A C 1
ATOM 1534 O O . PRO A 1 197 ? -22.754 -3.084 33.744 1.00 51.47 197 PRO A O 1
ATOM 1537 N N . HIS A 1 198 ? -21.347 -2.667 32.051 1.00 47.41 198 HIS A N 1
ATOM 1538 C CA . HIS A 1 198 ? -20.139 -2.567 32.862 1.00 47.41 198 HIS A CA 1
ATOM 1539 C C . HIS A 1 198 ? -19.559 -1.145 32.931 1.00 47.41 198 HIS A C 1
ATOM 1541 O O . HIS A 1 198 ? -18.381 -0.960 33.264 1.00 47.41 198 HIS A O 1
ATOM 1547 N N . ALA A 1 199 ? -20.376 -0.135 32.619 1.00 45.47 199 ALA A N 1
ATOM 1548 C CA . ALA A 1 199 ? -20.018 1.271 32.755 1.00 45.47 199 ALA A CA 1
ATOM 1549 C C . ALA A 1 199 ? -19.590 1.575 34.207 1.00 45.47 199 ALA A C 1
ATOM 1551 O O . ALA A 1 199 ? -20.403 1.529 35.125 1.00 45.47 199 ALA A O 1
ATOM 1552 N N . GLY A 1 200 ? -18.293 1.844 34.411 1.00 43.81 200 GLY A N 1
ATOM 1553 C CA . GLY A 1 200 ? -17.693 2.103 35.730 1.00 43.81 200 GLY A CA 1
ATOM 1554 C C . GLY A 1 200 ? -16.423 1.299 36.041 1.00 43.81 200 GLY A C 1
ATOM 1555 O O . GLY A 1 200 ? -15.738 1.614 37.008 1.00 43.81 200 GLY A O 1
ATOM 1556 N N . ASN A 1 201 ? -16.069 0.297 35.227 1.00 47.19 201 ASN A N 1
ATOM 1557 C CA . ASN A 1 201 ? -14.830 -0.471 35.395 1.00 47.19 201 ASN A CA 1
ATOM 1558 C C . ASN A 1 201 ? -13.691 0.099 34.519 1.00 47.19 201 ASN A C 1
ATOM 1560 O O . ASN A 1 201 ? -13.792 0.128 33.291 1.00 47.19 201 ASN A O 1
ATOM 1564 N N . THR A 1 202 ? -12.602 0.557 35.141 1.00 41.34 202 THR A N 1
ATOM 1565 C CA . THR A 1 202 ? -11.550 1.396 34.532 1.00 41.34 202 THR A CA 1
ATOM 1566 C C . THR A 1 202 ? -10.784 0.724 33.389 1.00 41.34 202 THR A C 1
ATOM 1568 O O . THR A 1 202 ? -10.419 1.381 32.417 1.00 41.34 202 THR A O 1
ATOM 1571 N N . ALA A 1 203 ? -10.576 -0.595 33.449 1.00 37.38 203 ALA A N 1
ATOM 1572 C CA . ALA A 1 203 ? -9.938 -1.342 32.357 1.00 37.38 203 ALA A CA 1
ATOM 1573 C C . ALA A 1 203 ? -10.827 -1.406 31.102 1.00 37.38 203 ALA A C 1
ATOM 1575 O O . ALA A 1 203 ? -10.345 -1.442 29.973 1.00 37.38 203 ALA A O 1
ATOM 1576 N N . MET A 1 204 ? -12.140 -1.377 31.312 1.00 42.38 204 MET A N 1
ATOM 1577 C CA . MET A 1 204 ? -13.148 -1.534 30.275 1.00 42.38 204 MET A CA 1
ATOM 1578 C C . MET A 1 204 ? -13.589 -0.185 29.694 1.00 42.38 204 MET A C 1
ATOM 1580 O O . MET A 1 204 ? -13.932 -0.111 28.519 1.00 42.38 204 MET A O 1
ATOM 1584 N N . GLN A 1 205 ? -13.441 0.902 30.462 1.00 37.75 205 GLN A N 1
ATOM 1585 C CA . GLN A 1 205 ? -13.483 2.276 29.951 1.00 37.75 205 GLN A CA 1
ATOM 1586 C C . GLN A 1 205 ? -12.470 2.504 28.828 1.00 37.75 205 GLN A C 1
ATOM 1588 O O . GLN A 1 205 ? -12.800 3.198 27.880 1.00 37.75 205 GLN A O 1
ATOM 1593 N N . LEU A 1 206 ? -11.284 1.887 28.874 1.00 34.09 206 LEU A N 1
ATOM 1594 C CA . LEU A 1 206 ? -10.292 2.007 27.800 1.00 34.09 206 LEU A CA 1
ATOM 1595 C C . LEU A 1 206 ? -10.764 1.330 26.498 1.00 34.09 206 LEU A C 1
ATOM 1597 O O . LEU A 1 206 ? -10.559 1.860 25.410 1.00 34.09 206 LEU A O 1
ATOM 1601 N N . CYS A 1 207 ? -11.435 0.178 26.600 1.00 37.91 207 CYS A N 1
ATOM 1602 C CA . CYS A 1 207 ? -12.030 -0.516 25.454 1.00 37.91 207 CYS A CA 1
ATOM 1603 C C . CYS A 1 207 ? -13.239 0.241 24.893 1.00 37.91 207 CYS A C 1
ATOM 1605 O O . CYS A 1 207 ? -13.342 0.393 23.679 1.00 37.91 207 CYS A O 1
ATOM 1607 N N . THR A 1 208 ? -14.110 0.760 25.761 1.00 42.19 208 THR A N 1
ATOM 1608 C CA . THR A 1 208 ? -15.250 1.602 25.376 1.00 42.19 208 THR A CA 1
ATOM 1609 C C . THR A 1 208 ? -14.787 2.925 24.768 1.00 42.19 208 THR A C 1
ATOM 1611 O O . THR A 1 208 ? -15.362 3.361 23.780 1.00 42.19 208 THR A O 1
ATOM 1614 N N . GLN A 1 209 ? -13.721 3.533 25.292 1.00 44.31 209 GLN A N 1
ATOM 1615 C CA . GLN A 1 209 ? -13.123 4.748 24.743 1.00 44.31 209 GLN A CA 1
ATOM 1616 C C . GLN A 1 209 ? -12.505 4.479 23.370 1.00 44.31 209 GLN A C 1
ATOM 1618 O O . GLN A 1 209 ? -12.820 5.192 22.435 1.00 44.31 209 GLN A O 1
ATOM 1623 N N . ASN A 1 210 ? -11.747 3.390 23.196 1.00 48.38 210 ASN A N 1
ATOM 1624 C CA . ASN A 1 210 ? -11.219 3.004 21.881 1.00 48.38 210 ASN A CA 1
ATOM 1625 C C . ASN A 1 210 ? -12.339 2.718 20.867 1.00 48.38 210 ASN A C 1
ATOM 1627 O O . ASN A 1 210 ? -12.233 3.083 19.700 1.00 48.38 210 ASN A O 1
ATOM 1631 N N . ALA A 1 211 ? -13.415 2.063 21.306 1.00 48.25 211 ALA A N 1
ATOM 1632 C CA . ALA A 1 211 ? -14.603 1.813 20.502 1.00 48.25 211 ALA A CA 1
ATOM 1633 C C . ALA A 1 211 ? -15.286 3.132 20.089 1.00 48.25 211 ALA A C 1
ATOM 1635 O O . ALA A 1 211 ? -15.543 3.357 18.908 1.00 48.25 211 ALA A O 1
ATOM 1636 N N . LEU A 1 212 ? -15.518 4.041 21.037 1.00 49.16 212 LEU A N 1
ATOM 1637 C CA . LEU A 1 212 ? -16.102 5.359 20.783 1.00 49.16 212 LEU A CA 1
ATOM 1638 C C . LEU A 1 212 ? -15.191 6.249 19.930 1.00 49.16 212 LEU A C 1
ATOM 1640 O O . LEU A 1 212 ? -15.695 6.969 19.072 1.00 49.16 212 LEU A O 1
ATOM 1644 N N . ASP A 1 213 ? -13.874 6.159 20.084 1.00 50.78 213 ASP A N 1
ATOM 1645 C CA . ASP A 1 213 ? -12.905 6.866 19.249 1.00 50.78 213 ASP A CA 1
ATOM 1646 C C . ASP A 1 213 ? -12.987 6.340 17.806 1.00 50.78 213 ASP A C 1
ATOM 1648 O O . ASP A 1 213 ? -13.132 7.119 16.863 1.00 50.78 213 ASP A O 1
ATOM 1652 N N . VAL A 1 214 ? -13.040 5.015 17.611 1.00 52.12 214 VAL A N 1
ATOM 1653 C CA . VAL A 1 214 ? -13.281 4.399 16.293 1.00 52.12 214 VAL A CA 1
ATOM 1654 C C . VAL A 1 214 ? -14.631 4.840 15.703 1.00 52.12 214 VAL A C 1
ATOM 1656 O O . VAL A 1 214 ? -14.688 5.173 14.518 1.00 52.12 214 VAL A O 1
ATOM 1659 N N . ALA A 1 215 ? -15.697 4.916 16.508 1.00 49.09 215 ALA A N 1
ATOM 1660 C CA . ALA A 1 215 ? -17.031 5.373 16.095 1.00 49.09 215 ALA A CA 1
ATOM 1661 C C . ALA A 1 215 ? -17.028 6.835 15.623 1.00 49.09 215 ALA A C 1
ATOM 1663 O O . ALA A 1 215 ? -17.500 7.156 14.529 1.00 49.09 215 ALA A O 1
ATOM 1664 N N . THR A 1 216 ? -16.431 7.712 16.431 1.00 47.69 216 THR A N 1
ATOM 1665 C CA . THR A 1 216 ? -16.257 9.145 16.160 1.00 47.69 216 THR A CA 1
ATOM 1666 C C . THR A 1 216 ? -15.465 9.349 14.873 1.00 47.69 216 THR A C 1
ATOM 1668 O O . THR A 1 216 ? -15.819 10.180 14.037 1.00 47.69 216 THR A O 1
ATOM 1671 N N . HIS A 1 217 ? -14.449 8.519 14.637 1.00 51.81 217 HIS A N 1
ATOM 1672 C CA . HIS A 1 217 ? -13.655 8.567 13.417 1.00 51.81 217 HIS A CA 1
ATOM 1673 C C . HIS A 1 217 ? -14.369 8.010 12.179 1.00 51.81 217 HIS A C 1
ATOM 1675 O O . HIS A 1 217 ? -14.060 8.455 11.073 1.00 51.81 217 HIS A O 1
ATOM 1681 N N . ILE A 1 218 ? -15.336 7.096 12.319 1.00 47.75 218 ILE A N 1
ATOM 1682 C CA . ILE A 1 218 ? -16.191 6.652 11.202 1.00 47.75 218 ILE A CA 1
ATOM 1683 C C . ILE A 1 218 ? -17.248 7.718 10.856 1.00 47.75 218 ILE A C 1
ATOM 1685 O O . ILE A 1 218 ? -17.510 7.954 9.673 1.00 47.75 218 ILE A O 1
ATOM 1689 N N . ALA A 1 219 ? -17.791 8.420 11.856 1.00 44.38 219 ALA A N 1
ATOM 1690 C CA . ALA A 1 219 ? -18.741 9.520 11.665 1.00 44.38 219 ALA A CA 1
ATOM 1691 C C . ALA A 1 219 ? -18.078 10.760 11.034 1.00 44.38 219 ALA A C 1
ATOM 1693 O O . ALA A 1 219 ? -18.481 11.189 9.947 1.00 44.38 219 ALA A O 1
ATOM 1694 N N . ALA A 1 220 ? -16.965 11.237 11.609 1.00 44.72 220 ALA A N 1
ATOM 1695 C CA . ALA A 1 220 ? -16.099 12.232 10.968 1.00 44.72 220 ALA A CA 1
ATOM 1696 C C . ALA A 1 220 ? -15.648 11.723 9.587 1.00 44.72 220 ALA A C 1
ATOM 1698 O O . ALA A 1 220 ? -15.634 12.456 8.598 1.00 44.72 220 ALA A O 1
ATOM 1699 N N . GLY A 1 221 ? -15.398 10.410 9.520 1.00 39.28 221 GLY A N 1
ATOM 1700 C CA . GLY A 1 221 ? -15.153 9.543 8.371 1.00 39.28 221 GLY A CA 1
ATOM 1701 C C . GLY A 1 221 ? -16.135 9.612 7.203 1.00 39.28 221 GLY A C 1
ATOM 1702 O O . GLY A 1 221 ? -15.789 9.196 6.094 1.00 39.28 221 GLY A O 1
ATOM 1703 N N . SER A 1 222 ? -17.309 10.187 7.428 1.00 44.06 222 SER A N 1
ATOM 1704 C CA . SER A 1 222 ? -18.398 10.292 6.458 1.00 44.06 222 SER A CA 1
ATOM 1705 C C . SER A 1 222 ? -18.788 11.750 6.172 1.00 44.06 222 SER A C 1
ATOM 1707 O O . SER A 1 222 ? -19.766 11.996 5.478 1.00 44.06 222 SER A O 1
ATOM 1709 N N . GLY A 1 223 ? -18.005 12.721 6.667 1.00 39.34 223 GLY A N 1
ATOM 1710 C CA . GLY A 1 223 ? -18.254 14.156 6.466 1.00 39.34 223 GLY A CA 1
ATOM 1711 C C . GLY A 1 223 ? -19.250 14.767 7.454 1.00 39.34 223 GLY A C 1
ATOM 1712 O O . GLY A 1 223 ? -19.728 15.872 7.218 1.00 39.34 223 GLY A O 1
ATOM 1713 N N . VAL A 1 224 ? -19.564 14.062 8.543 1.00 40.25 224 VAL A N 1
ATOM 1714 C CA . VAL A 1 224 ? -20.474 14.530 9.592 1.00 40.25 224 VAL A CA 1
ATOM 1715 C C . VAL A 1 224 ? -19.642 15.095 10.739 1.00 40.25 224 VAL A C 1
ATOM 1717 O O . VAL A 1 224 ? -18.856 14.368 11.345 1.00 40.25 224 VAL A O 1
ATOM 1720 N N . ASP A 1 225 ? -19.795 16.390 11.015 1.00 42.19 225 ASP A N 1
ATOM 1721 C CA . ASP A 1 225 ? -19.161 17.054 12.156 1.00 42.19 225 ASP A CA 1
ATOM 1722 C C . ASP A 1 225 ? -20.041 16.834 13.396 1.00 42.19 225 ASP A C 1
ATOM 1724 O O . ASP A 1 225 ? -21.217 17.206 13.404 1.00 42.19 225 ASP A O 1
ATOM 1728 N N . ALA A 1 226 ? -19.516 16.151 14.413 1.00 43.56 226 ALA A N 1
ATOM 1729 C CA . ALA A 1 226 ? -20.270 15.790 15.610 1.00 43.56 226 ALA A CA 1
ATOM 1730 C C . ALA A 1 226 ? -19.424 16.086 16.860 1.00 43.56 226 ALA A C 1
ATOM 1732 O O . ALA A 1 226 ? -18.480 15.347 17.140 1.00 43.56 226 ALA A O 1
ATOM 1733 N N . PRO A 1 227 ? -19.734 17.161 17.607 1.00 38.84 227 PRO A N 1
ATOM 1734 C CA . PRO A 1 227 ? -18.896 17.618 18.715 1.00 38.84 227 PRO A CA 1
ATOM 1735 C C . PRO A 1 227 ? -19.037 16.776 19.996 1.00 38.84 227 PRO A C 1
ATOM 1737 O O . PRO A 1 227 ? -18.199 16.901 20.883 1.00 38.84 227 PRO A O 1
ATOM 1740 N N . GLU A 1 228 ? -20.062 15.917 20.112 1.00 39.31 228 GLU A N 1
ATOM 1741 C CA . GLU A 1 228 ? -20.344 15.139 21.331 1.00 39.31 228 GLU A CA 1
ATOM 1742 C C . GLU A 1 228 ? -20.846 13.707 21.038 1.00 39.31 228 GLU A C 1
ATOM 1744 O O . GLU A 1 228 ? -21.562 13.463 20.063 1.00 39.31 228 GLU A O 1
ATOM 1749 N N . TYR A 1 229 ? -20.485 12.752 21.911 1.00 39.50 229 TYR A N 1
ATOM 1750 C CA . TYR A 1 229 ? -20.676 11.300 21.727 1.00 39.50 229 TYR A CA 1
ATOM 1751 C C . TYR A 1 229 ? -22.130 10.841 21.547 1.00 39.50 229 TYR A C 1
ATOM 1753 O O . TYR A 1 229 ? -22.379 9.905 20.787 1.00 39.50 229 TYR A O 1
ATOM 1761 N N . ALA A 1 230 ? -23.093 11.478 22.219 1.00 36.97 230 ALA A N 1
ATOM 1762 C CA . ALA A 1 230 ? -24.513 11.131 22.087 1.00 36.97 230 ALA A CA 1
ATOM 1763 C C . ALA A 1 230 ? -25.020 11.398 20.658 1.00 36.97 230 ALA A C 1
ATOM 1765 O O . ALA A 1 230 ? -25.682 10.559 20.053 1.00 36.97 230 ALA A O 1
ATOM 1766 N N . THR A 1 231 ? -24.577 12.510 20.071 1.00 43.19 231 THR A N 1
ATOM 1767 C CA . THR A 1 231 ? -24.908 12.924 18.706 1.00 43.19 231 THR A CA 1
ATOM 1768 C C . THR A 1 231 ? -24.345 11.958 17.659 1.00 43.19 231 THR A C 1
ATOM 1770 O O . THR A 1 231 ? -24.952 11.766 16.613 1.00 43.19 231 THR A O 1
ATOM 1773 N N . ILE A 1 232 ? -23.209 11.304 17.922 1.00 44.19 232 ILE A N 1
ATOM 1774 C CA . ILE A 1 232 ? -22.601 10.324 17.001 1.00 44.19 232 ILE A CA 1
ATOM 1775 C C . ILE A 1 232 ? -23.457 9.059 16.895 1.00 44.19 232 ILE A C 1
ATOM 1777 O O . ILE A 1 232 ? -23.686 8.568 15.791 1.00 44.19 232 ILE A O 1
ATOM 1781 N N . ILE A 1 233 ? -23.960 8.557 18.024 1.00 40.62 233 ILE A N 1
ATOM 1782 C CA . ILE A 1 233 ? -24.813 7.361 18.068 1.00 40.62 233 ILE A CA 1
ATOM 1783 C C . ILE A 1 233 ? -26.144 7.622 17.348 1.00 40.62 233 ILE A C 1
ATOM 1785 O O . ILE A 1 233 ? -26.567 6.807 16.527 1.00 40.62 233 ILE A O 1
ATOM 1789 N N . ASP A 1 234 ? -26.757 8.784 17.578 1.00 43.25 234 ASP A N 1
ATOM 1790 C CA . ASP A 1 234 ? -28.024 9.150 16.938 1.00 43.25 234 ASP A CA 1
ATOM 1791 C C . ASP A 1 234 ? -27.867 9.380 15.420 1.00 43.25 234 ASP A C 1
ATOM 1793 O O . ASP A 1 234 ? -28.713 8.961 14.629 1.00 43.25 234 ASP A O 1
ATOM 1797 N N . ARG A 1 235 ? -26.741 9.952 14.966 1.00 48.62 235 ARG A N 1
ATOM 1798 C CA . ARG A 1 235 ? -26.463 10.163 13.530 1.00 48.62 235 ARG A CA 1
ATOM 1799 C C . ARG A 1 235 ? -26.086 8.881 12.777 1.00 48.62 235 ARG A C 1
ATOM 1801 O O . ARG A 1 235 ? -26.397 8.762 11.592 1.00 48.62 235 ARG A O 1
ATOM 1808 N N . LEU A 1 236 ? -25.464 7.897 13.436 1.00 42.69 236 LEU A N 1
ATOM 1809 C CA . LEU A 1 236 ? -25.238 6.565 12.851 1.00 42.69 236 LEU A CA 1
ATOM 1810 C C . LEU A 1 236 ? -26.567 5.833 12.577 1.00 42.69 236 LEU A C 1
ATOM 1812 O O . LEU A 1 236 ? -26.695 5.144 11.561 1.00 42.69 236 LEU A O 1
ATOM 1816 N N . ALA A 1 237 ? -27.581 6.050 13.422 1.00 40.97 237 ALA A N 1
ATOM 1817 C CA . ALA A 1 237 ? -28.936 5.551 13.191 1.00 40.97 237 ALA A CA 1
ATOM 1818 C C . ALA A 1 237 ? -29.622 6.243 11.993 1.00 40.97 237 ALA A C 1
ATOM 1820 O O . ALA A 1 237 ? -30.265 5.581 11.176 1.00 40.97 237 ALA A O 1
ATOM 1821 N N . GLU A 1 238 ? -29.432 7.556 11.820 1.00 41.12 238 GLU A N 1
ATOM 1822 C CA . GLU A 1 238 ? -29.994 8.322 10.693 1.00 41.12 238 GLU A CA 1
ATOM 1823 C C . GLU A 1 238 ? -29.422 7.938 9.318 1.00 41.12 238 GLU A C 1
ATOM 1825 O O . GLU A 1 238 ? -30.134 7.999 8.315 1.00 41.12 238 GLU A O 1
ATOM 1830 N N . LEU A 1 239 ? -28.174 7.457 9.255 1.00 42.97 239 LEU A N 1
ATOM 1831 C CA . LEU A 1 239 ? -27.566 6.915 8.030 1.00 42.97 239 LEU A CA 1
ATOM 1832 C C . LEU A 1 239 ? -28.189 5.572 7.577 1.00 42.97 239 LEU A C 1
ATOM 1834 O O . LEU A 1 239 ? -27.723 4.979 6.604 1.00 42.97 239 LEU A O 1
ATOM 1838 N N . ARG A 1 240 ? -29.242 5.083 8.260 1.00 41.62 240 ARG A N 1
ATOM 1839 C CA . ARG A 1 240 ? -29.846 3.741 8.107 1.00 41.62 240 ARG A CA 1
ATOM 1840 C C . ARG A 1 240 ? -28.838 2.603 8.291 1.00 41.62 240 ARG A C 1
ATOM 1842 O O . ARG A 1 240 ? -28.994 1.527 7.715 1.00 41.62 240 ARG A O 1
ATOM 1849 N N . ILE A 1 241 ? -27.806 2.848 9.095 1.00 40.81 241 ILE A N 1
ATOM 1850 C CA . ILE A 1 241 ? -26.792 1.855 9.449 1.00 40.81 241 ILE A CA 1
ATOM 1851 C C . ILE A 1 241 ? -27.172 1.117 10.743 1.00 40.81 241 ILE A C 1
ATOM 1853 O O . ILE A 1 241 ? -26.730 -0.011 10.924 1.00 40.81 241 ILE A O 1
ATOM 1857 N N . SER A 1 242 ? -28.104 1.646 11.547 1.00 33.97 242 SER A N 1
ATOM 1858 C CA . SER A 1 242 ? -28.780 0.885 12.605 1.00 33.97 242 SER A CA 1
ATOM 1859 C C . SER A 1 242 ? -30.271 0.703 12.288 1.00 33.97 242 SER A C 1
ATOM 1861 O O . SER A 1 242 ? -30.942 1.603 11.772 1.00 33.97 242 SER A O 1
ATOM 1863 N N . ARG A 1 243 ? -30.820 -0.490 12.559 1.00 32.72 243 ARG A N 1
ATOM 1864 C CA . ARG A 1 243 ? -32.277 -0.693 12.559 1.00 32.72 243 ARG A CA 1
ATOM 1865 C C . ARG A 1 243 ? -32.825 -0.150 13.871 1.00 32.72 243 ARG A C 1
ATOM 1867 O O . ARG A 1 243 ? -32.777 -0.838 14.885 1.00 32.72 243 ARG A O 1
ATOM 1874 N N . THR A 1 244 ? -33.441 1.024 13.834 1.00 43.28 244 THR A N 1
ATOM 1875 C CA . THR A 1 244 ? -34.476 1.378 14.808 1.00 43.28 244 THR A CA 1
ATOM 1876 C C . THR A 1 244 ? -35.850 1.264 14.147 1.00 43.28 244 THR A C 1
ATOM 1878 O O . THR A 1 244 ? -36.169 1.935 13.170 1.00 43.28 244 THR A O 1
ATOM 1881 N N . GLY A 1 245 ? -36.666 0.340 14.655 1.00 27.91 245 GLY A N 1
ATOM 1882 C CA . GLY A 1 245 ? -38.072 0.172 14.286 1.00 27.91 245 GLY A CA 1
ATOM 1883 C C . GLY A 1 245 ? -38.699 -0.991 15.065 1.00 27.91 245 GLY A C 1
ATOM 1884 O O . GLY A 1 245 ? -38.068 -2.041 15.143 1.00 27.91 245 GLY A O 1
ATOM 1885 N N . PRO A 1 246 ? -39.874 -0.800 15.693 1.00 32.69 246 PRO A N 1
ATOM 1886 C CA . PRO A 1 246 ? -40.243 -1.436 16.956 1.00 32.69 246 PRO A CA 1
ATOM 1887 C C . PRO A 1 246 ? -40.680 -2.892 16.814 1.00 32.69 246 PRO A C 1
ATOM 1889 O O . PRO A 1 246 ? -41.216 -3.309 15.789 1.00 32.69 246 PRO A O 1
ATOM 1892 N N . SER A 1 247 ? -40.515 -3.629 17.910 1.00 37.75 247 SER A N 1
ATOM 1893 C CA . SER A 1 247 ? -41.163 -4.910 18.148 1.00 37.75 247 SER A CA 1
ATOM 1894 C C . SER A 1 247 ? -42.682 -4.808 17.976 1.00 37.75 247 SER A C 1
ATOM 1896 O O . SER A 1 247 ? -43.359 -4.035 18.660 1.00 37.75 247 SER A O 1
ATOM 1898 N N . ARG A 1 248 ? -43.210 -5.652 17.092 1.00 33.06 248 ARG A N 1
ATOM 1899 C CA . ARG A 1 248 ? -44.474 -6.361 17.285 1.00 33.06 248 ARG A CA 1
ATOM 1900 C C . ARG A 1 248 ? -44.275 -7.808 16.880 1.00 33.06 248 ARG A C 1
ATOM 1902 O O . ARG A 1 248 ? -43.581 -8.022 15.862 1.00 33.06 248 ARG A O 1
#

Secondary structure (DSSP, 8-state):
-PPPPPP--HHHHTTSPPPEEEEPTT--EEEEEESSSTT---TTPPEEEE--S-TT------TTS--EEEEEEEEEEESSHHHHHHHHHHHHSS--SSTT-EEEEEE--SS-EEEEE-SSHHHHHTT--THHHHS-HHHHHHHHHHHHHH-TTS-EEEEE-TTTTT-EEEEE-S---HHHHHHHHHHHHHHHHHHGGGTT-HHHHHHHHHHHHHHHHHHHTTT---SSHHHHHHHHHHTT-S------

Sequence (248 aa):
MAKPPPSPGAEALRAFAPELRILRAGTALARIYFTDGRGATRWNAFRRFGPLGSRFDHHVPDRTGAPCEQERTILYAAVHIDTCVAEVLQQTRRVDRTRGAPWLAVFAFARDLALLDLTGAFCTRIGACMAIASGSRKRARDWSQDLYEAYGTIDGLYYPSSMNGHAPALVTRGQPDAEVIRRHLQALEDALTHLRPHAGNTAMQLCTQNALDVATHIAAGSGVDAPEYATIIDRLAELRISRTGPSR

pLDDT: mean 73.29, std 20.56, range [27.91, 97.38]